Protein AF-A0AAN5CBU3-F1 (afdb_monomer_lite)

Sequence (196 aa):
RLLAHKSLLLLLHMHSFWILLVCATTFFNNSSTLYAHLTMRFVVVVVVVVCSKLMFNFALNLKLAGFIFSQMAMAAERYRASASLGVYENSSSSSGHLLNAAHVSMALLVSFVHLGVTGFDSTPVPHCTLVRFTGDRLIFAMVFFLFLCELATIVTFVRLFVRNIRLKDNCEAGLTLTERYQLAENIRMLKILLPI

pLDDT: mean 84.07, std 15.92, range [39.12, 97.69]

Foldseek 3Di:
DQPDDPLLVLLVVQLVVLVVLLVVLVVVVVVVVVVCVVPVDPPPVLPVCLVCVLVSQLSNQLSLLSNLLSLVLSLVLLVVCLVCQPCNNVDDSVSSVVSVVVSNVRSNVLSVVVSVQQDSPSPPDDPPDPDDGNRPVVVVVSVVVSVVSNVVSLVSLVVSLVVLVVCCVPCVVPDDPSSNVSSVSSNVVSVVSHDD

Structure (mmCIF, N/CA/C/O backbone):
data_AF-A0AAN5CBU3-F1
#
_entry.id   AF-A0AAN5CBU3-F1
#
loop_
_atom_site.group_PDB
_atom_site.id
_atom_site.type_symbol
_atom_site.label_atom_id
_atom_site.label_alt_id
_atom_site.label_comp_id
_atom_site.label_asym_id
_atom_site.label_entity_id
_atom_site.label_seq_id
_atom_site.pdbx_PDB_ins_code
_atom_site.Cartn_x
_atom_site.Cartn_y
_atom_site.Cartn_z
_atom_site.occupancy
_atom_site.B_iso_or_equiv
_atom_site.auth_seq_id
_atom_site.auth_comp_id
_atom_site.auth_asym_id
_atom_site.auth_atom_id
_atom_site.pdbx_PDB_model_num
ATOM 1 N N . ARG A 1 1 ? -9.587 18.578 12.743 1.00 48.91 1 ARG A N 1
ATOM 2 C CA . ARG A 1 1 ? -8.237 17.961 12.822 1.00 48.91 1 ARG A CA 1
ATOM 3 C C . ARG A 1 1 ? -8.413 16.448 12.836 1.00 48.91 1 ARG A C 1
ATOM 5 O O . ARG A 1 1 ? -9.282 15.988 13.560 1.00 48.91 1 ARG A O 1
ATOM 12 N N . LEU A 1 2 ? -7.651 15.699 12.034 1.00 56.12 2 LEU A N 1
ATOM 13 C CA . LEU A 1 2 ? -7.591 14.236 12.134 1.00 56.12 2 LEU A CA 1
ATOM 14 C C . LEU A 1 2 ? -6.855 13.871 13.431 1.00 56.12 2 LEU A C 1
ATOM 16 O O . LEU A 1 2 ? -5.660 14.124 13.539 1.00 56.12 2 LEU A O 1
ATOM 20 N N . LEU A 1 3 ? -7.565 13.321 14.415 1.00 74.94 3 LEU A N 1
ATOM 21 C CA . LEU A 1 3 ? -6.983 12.769 15.6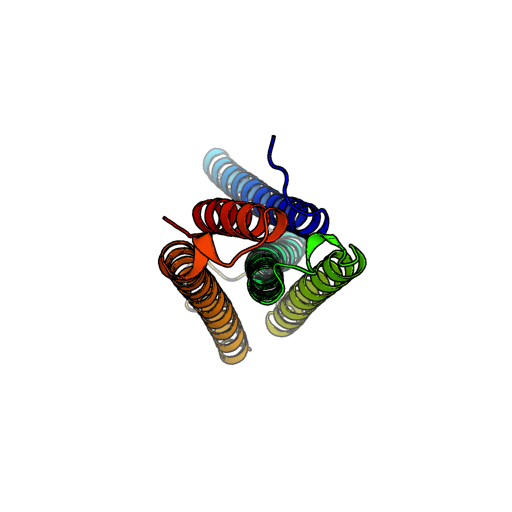45 1.00 74.94 3 LEU A CA 1
ATOM 22 C C . LEU A 1 3 ? -6.626 11.291 15.424 1.00 74.94 3 LEU A C 1
ATOM 24 O O . LEU A 1 3 ? -7.066 10.403 16.148 1.00 74.94 3 LEU A O 1
ATOM 28 N N . ALA A 1 4 ? -5.849 11.026 14.377 1.00 81.94 4 ALA A N 1
ATOM 29 C CA . ALA A 1 4 ? -5.338 9.691 14.121 1.00 81.94 4 ALA A CA 1
ATOM 30 C C . ALA A 1 4 ? -4.162 9.390 15.063 1.00 81.94 4 ALA A C 1
ATOM 32 O O . ALA A 1 4 ? -3.351 10.265 15.377 1.00 81.94 4 ALA A O 1
ATOM 33 N N . HIS A 1 5 ? -4.047 8.133 15.489 1.00 90.50 5 HIS A N 1
ATOM 34 C CA . HIS A 1 5 ? -2.911 7.672 16.282 1.00 90.50 5 HIS A CA 1
ATOM 35 C C . HIS A 1 5 ? -1.587 7.909 15.532 1.00 90.50 5 HIS A C 1
ATOM 37 O O . HIS A 1 5 ? -1.518 7.766 14.307 1.00 90.50 5 HIS A O 1
ATOM 43 N N . LYS A 1 6 ? -0.512 8.226 16.267 1.00 92.44 6 LYS A N 1
ATOM 44 C CA . LYS A 1 6 ? 0.806 8.587 15.703 1.00 92.44 6 LYS A CA 1
ATOM 45 C C . LYS A 1 6 ? 1.332 7.548 14.703 1.00 92.44 6 LYS A C 1
ATOM 47 O O . LYS A 1 6 ? 1.920 7.914 13.691 1.00 92.44 6 LYS A O 1
ATOM 52 N N . SER A 1 7 ? 1.071 6.265 14.967 1.00 93.56 7 SER A N 1
ATOM 53 C CA . SER A 1 7 ? 1.434 5.153 14.077 1.00 93.56 7 SER A CA 1
ATOM 54 C C . SER A 1 7 ? 0.781 5.266 12.697 1.00 93.56 7 SER A C 1
ATOM 56 O O . SER A 1 7 ? 1.451 5.086 11.685 1.00 93.56 7 SER A O 1
ATOM 58 N N . LEU A 1 8 ? -0.518 5.572 12.644 1.00 93.88 8 LEU A N 1
ATOM 59 C CA . LEU A 1 8 ? -1.240 5.695 11.379 1.00 93.88 8 LEU A CA 1
ATOM 60 C C . LEU A 1 8 ? -0.805 6.939 10.612 1.00 93.88 8 LEU A C 1
ATOM 62 O O . LEU A 1 8 ? -0.632 6.866 9.403 1.00 93.88 8 LEU A O 1
ATOM 66 N N . LEU A 1 9 ? -0.603 8.062 11.307 1.00 94.12 9 LEU A N 1
ATOM 67 C CA . LEU A 1 9 ? -0.118 9.293 10.681 1.00 94.12 9 LEU A CA 1
ATOM 68 C C . LEU A 1 9 ? 1.232 9.074 9.995 1.00 94.12 9 LEU A C 1
ATOM 70 O O . LEU A 1 9 ? 1.404 9.490 8.853 1.00 94.12 9 LEU A O 1
ATOM 74 N N . LEU A 1 10 ? 2.160 8.372 10.654 1.00 95.62 10 LEU A N 1
ATOM 75 C CA . LEU A 1 10 ? 3.449 8.009 10.063 1.00 95.62 10 LEU A CA 1
ATOM 76 C C . LEU A 1 10 ? 3.267 7.209 8.764 1.00 95.62 10 LEU A C 1
ATOM 78 O O . LEU A 1 10 ? 3.855 7.557 7.741 1.00 95.62 10 LEU A O 1
ATOM 82 N N . LEU A 1 11 ? 2.434 6.165 8.792 1.00 95.62 11 LEU A N 1
ATOM 83 C CA . LEU A 1 11 ? 2.168 5.333 7.616 1.00 95.62 11 LEU A CA 1
ATOM 84 C C . LEU A 1 11 ? 1.469 6.120 6.499 1.00 95.62 11 LEU A C 1
ATOM 86 O O . LEU A 1 11 ? 1.818 5.952 5.335 1.00 95.62 11 LEU A O 1
ATOM 90 N N . LEU A 1 12 ? 0.542 7.018 6.838 1.00 95.00 12 LEU A N 1
ATOM 91 C CA . LEU A 1 12 ? -0.164 7.862 5.875 1.00 95.00 12 LEU A CA 1
ATOM 92 C C . LEU A 1 12 ? 0.776 8.871 5.203 1.00 95.00 12 LEU A C 1
ATOM 94 O O . LEU A 1 12 ? 0.679 9.089 3.997 1.00 95.00 12 LEU A O 1
ATOM 98 N N . HIS A 1 13 ? 1.710 9.463 5.952 1.00 95.81 13 HIS A N 1
ATOM 99 C CA . HIS A 1 13 ? 2.750 10.322 5.383 1.00 95.81 13 HIS A CA 1
ATOM 100 C C . HIS A 1 13 ? 3.649 9.557 4.412 1.00 95.81 13 HIS A C 1
ATOM 102 O O . HIS A 1 13 ? 3.938 10.059 3.329 1.00 95.81 13 HIS A O 1
ATOM 108 N N . MET A 1 14 ? 4.038 8.331 4.760 1.00 95.75 14 MET A N 1
ATOM 109 C CA . MET A 1 14 ? 4.862 7.491 3.888 1.00 95.75 14 MET A CA 1
ATOM 110 C C . MET A 1 14 ? 4.091 7.028 2.651 1.00 95.75 14 MET A C 1
ATOM 112 O O . MET A 1 14 ? 4.611 7.091 1.542 1.00 95.75 14 MET A O 1
ATOM 116 N N . HIS A 1 15 ? 2.816 6.674 2.796 1.00 95.81 15 HIS A N 1
ATOM 117 C CA . HIS A 1 15 ? 1.940 6.392 1.662 1.00 95.81 15 HIS A CA 1
ATOM 118 C C . HIS A 1 15 ? 1.795 7.610 0.735 1.00 95.81 15 HIS A C 1
ATOM 120 O O . HIS A 1 15 ? 1.932 7.498 -0.481 1.00 95.81 15 HIS A O 1
ATOM 126 N N . SER A 1 16 ? 1.603 8.799 1.312 1.00 95.50 16 SER A N 1
ATOM 127 C CA . SER A 1 16 ? 1.515 10.059 0.563 1.00 95.50 16 SER A CA 1
ATOM 128 C C . SER A 1 16 ? 2.822 10.378 -0.167 1.00 95.50 16 SER A C 1
ATOM 130 O O . SER A 1 16 ? 2.794 10.860 -1.297 1.00 95.50 16 SER A O 1
ATOM 132 N N . PHE A 1 17 ? 3.969 10.069 0.448 1.00 95.69 17 PHE A N 1
ATOM 133 C CA . PHE A 1 17 ? 5.279 10.158 -0.192 1.00 95.69 17 PHE A CA 1
ATOM 134 C C . PHE A 1 17 ? 5.368 9.237 -1.417 1.00 95.69 17 PHE A C 1
ATOM 136 O O . PHE A 1 17 ? 5.779 9.697 -2.481 1.00 95.69 17 PHE A O 1
ATOM 143 N N . TRP A 1 18 ? 4.920 7.980 -1.314 1.00 94.62 18 TRP A N 1
ATOM 144 C CA . TRP A 1 18 ? 4.878 7.062 -2.457 1.00 94.62 18 TRP A CA 1
ATOM 145 C C . TRP A 1 18 ? 3.977 7.579 -3.583 1.00 94.62 18 TRP A C 1
ATOM 147 O O . TRP A 1 18 ? 4.405 7.587 -4.737 1.00 94.62 18 TRP A O 1
ATOM 157 N N . ILE A 1 19 ? 2.780 8.084 -3.263 1.00 93.12 19 ILE A N 1
ATOM 158 C CA . ILE A 1 19 ? 1.864 8.686 -4.249 1.00 93.12 19 ILE A CA 1
ATOM 159 C C . ILE A 1 19 ? 2.522 9.878 -4.947 1.00 93.12 19 ILE A C 1
ATOM 161 O O . ILE A 1 19 ? 2.549 9.934 -6.177 1.00 93.12 19 ILE A O 1
ATOM 165 N N . LEU A 1 20 ? 3.089 10.819 -4.185 1.00 93.25 20 LEU A N 1
ATOM 166 C CA . LEU A 1 20 ? 3.779 11.983 -4.744 1.00 93.25 20 LEU A CA 1
ATOM 167 C C . LEU A 1 20 ? 4.903 11.544 -5.684 1.00 93.25 20 LEU A C 1
ATOM 169 O O . LEU A 1 20 ? 5.066 12.094 -6.773 1.00 93.25 20 LEU A O 1
ATOM 173 N N . LEU A 1 21 ? 5.648 10.519 -5.278 1.00 89.25 21 LEU A N 1
ATOM 174 C CA . LEU A 1 21 ? 6.747 9.9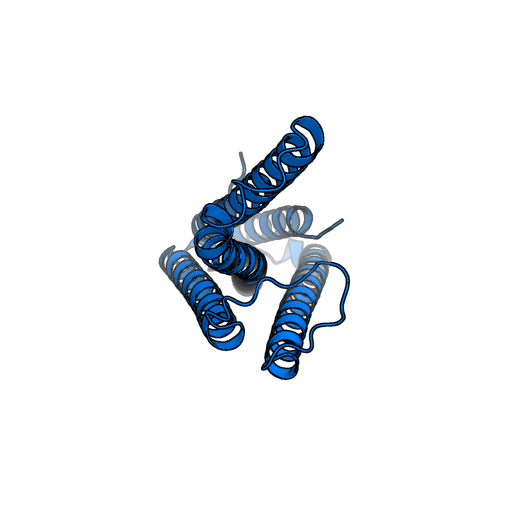76 -6.046 1.00 89.25 21 LEU A CA 1
ATOM 175 C C . LEU A 1 21 ? 6.256 9.320 -7.353 1.00 89.25 21 LEU A C 1
ATOM 177 O O . LEU A 1 21 ? 6.919 9.517 -8.373 1.00 89.25 21 LEU A O 1
ATOM 181 N N . VAL A 1 22 ? 5.116 8.610 -7.362 1.00 87.31 22 VAL A N 1
ATOM 182 C CA . VAL A 1 22 ? 4.450 8.082 -8.578 1.00 87.31 22 VAL A CA 1
ATOM 183 C C . VAL A 1 22 ? 4.022 9.222 -9.504 1.00 87.31 22 VAL A C 1
ATOM 185 O O . VAL A 1 22 ? 4.379 9.216 -10.689 1.00 87.31 22 VAL A O 1
ATOM 188 N N . CYS A 1 23 ? 3.306 10.214 -8.969 1.00 90.62 23 CYS A N 1
ATOM 189 C CA . CYS A 1 23 ? 2.803 11.364 -9.720 1.00 90.62 23 CYS A CA 1
ATOM 190 C C . CYS A 1 23 ? 3.943 12.150 -10.374 1.00 90.62 23 CYS A C 1
ATOM 192 O O . CYS A 1 23 ? 3.892 12.425 -11.572 1.00 90.62 23 CYS A O 1
ATOM 194 N N . ALA A 1 24 ? 5.008 12.438 -9.619 1.00 87.19 24 ALA A N 1
ATOM 195 C CA . ALA A 1 24 ? 6.177 13.147 -10.123 1.00 87.19 24 ALA A CA 1
ATOM 196 C C . ALA A 1 24 ? 6.832 12.396 -11.290 1.00 87.19 24 ALA A C 1
ATOM 198 O O . ALA A 1 24 ? 7.075 12.993 -12.335 1.00 87.19 24 ALA A O 1
ATOM 199 N N . THR A 1 25 ? 7.065 11.079 -11.181 1.00 82.31 25 THR A N 1
ATOM 200 C CA . THR A 1 25 ? 7.632 10.330 -12.322 1.00 82.31 25 THR A CA 1
ATOM 201 C C . THR A 1 25 ? 6.719 10.268 -13.522 1.00 82.31 25 THR A C 1
ATOM 203 O O . THR A 1 25 ? 7.213 10.336 -14.640 1.00 82.31 25 THR A O 1
ATOM 206 N N . THR A 1 26 ? 5.412 10.148 -13.308 1.00 83.31 26 THR A N 1
ATOM 207 C CA . THR A 1 26 ? 4.446 10.128 -14.408 1.00 83.31 26 THR A CA 1
ATOM 208 C C . THR A 1 26 ? 4.476 11.463 -15.152 1.00 83.31 26 THR A C 1
ATOM 210 O O . THR A 1 26 ? 4.554 11.488 -16.378 1.00 83.31 26 THR A O 1
ATOM 213 N N . PHE A 1 27 ? 4.525 12.574 -14.413 1.00 85.69 27 PHE A N 1
ATOM 214 C CA . PHE A 1 27 ? 4.666 13.914 -14.975 1.00 85.69 27 PHE A CA 1
ATOM 215 C C . PHE A 1 27 ? 5.975 14.088 -15.760 1.00 85.69 27 PHE A C 1
ATOM 217 O O . PHE A 1 27 ? 5.944 14.550 -16.902 1.00 85.69 27 PHE A O 1
ATOM 224 N N . PHE A 1 28 ? 7.116 13.679 -15.192 1.00 81.50 28 PHE A N 1
ATOM 225 C CA . PHE A 1 28 ? 8.412 13.754 -15.877 1.00 81.50 28 PHE A CA 1
ATOM 226 C C . PHE A 1 28 ? 8.456 12.877 -17.132 1.00 81.50 28 PHE A C 1
ATOM 228 O O . PHE A 1 28 ? 8.951 13.324 -18.167 1.00 81.50 28 PHE A O 1
ATOM 235 N N . ASN A 1 29 ? 7.907 11.662 -17.070 1.00 78.00 29 ASN A N 1
ATOM 236 C CA . ASN A 1 29 ? 7.831 10.756 -18.212 1.00 78.00 29 ASN A CA 1
ATOM 237 C C . ASN A 1 29 ? 7.003 11.372 -19.348 1.00 78.00 29 ASN A C 1
ATOM 239 O O . ASN A 1 29 ? 7.498 11.516 -20.461 1.00 78.00 29 ASN A O 1
ATOM 243 N N . ASN A 1 30 ? 5.791 11.844 -19.044 1.00 80.81 30 ASN A N 1
ATOM 244 C CA . ASN A 1 30 ? 4.909 12.470 -20.030 1.00 80.81 30 ASN A CA 1
ATOM 245 C C . ASN A 1 30 ? 5.514 13.748 -20.629 1.00 80.81 30 ASN A C 1
ATOM 247 O O . ASN A 1 30 ? 5.424 13.964 -21.835 1.00 80.81 30 ASN A O 1
ATOM 251 N N . SER A 1 31 ? 6.176 14.570 -19.808 1.00 81.44 31 SER A N 1
ATOM 252 C CA . SER A 1 31 ? 6.873 15.777 -20.276 1.00 81.44 31 SER A CA 1
ATOM 253 C C . SER A 1 31 ? 8.025 15.437 -21.222 1.00 81.44 31 SER A C 1
ATOM 255 O O . SER A 1 31 ? 8.213 16.106 -22.236 1.00 81.44 31 SER A O 1
ATOM 257 N N . SER A 1 32 ? 8.767 14.367 -20.924 1.00 77.31 32 SER A N 1
ATOM 258 C CA . SER A 1 32 ? 9.878 13.893 -21.758 1.00 77.31 32 SER A CA 1
ATOM 259 C C . SER A 1 32 ? 9.376 13.358 -23.100 1.00 77.31 32 SER A C 1
ATOM 261 O O . SER A 1 32 ? 9.928 13.699 -24.145 1.00 77.31 32 SER A O 1
ATOM 263 N N . THR A 1 33 ? 8.289 12.580 -23.089 1.00 76.44 33 THR A N 1
ATOM 264 C CA . THR A 1 33 ? 7.618 12.098 -24.304 1.00 76.44 33 THR A CA 1
ATOM 265 C C . THR A 1 33 ? 7.097 13.257 -25.154 1.00 76.44 33 THR A C 1
ATOM 267 O O . THR A 1 33 ? 7.350 13.293 -26.357 1.00 76.44 33 THR A O 1
ATOM 270 N N . LEU A 1 34 ? 6.436 14.246 -24.543 1.00 82.69 34 LEU A N 1
ATOM 271 C CA . LEU A 1 34 ? 5.947 15.435 -25.246 1.00 82.69 34 LEU A CA 1
ATOM 272 C C . LEU A 1 34 ? 7.097 16.222 -25.890 1.00 82.69 34 LEU A C 1
ATOM 274 O O . LEU A 1 34 ? 7.018 16.583 -27.062 1.00 82.69 34 LEU A O 1
ATOM 278 N N . TYR A 1 35 ? 8.185 16.445 -25.152 1.00 82.00 35 TYR A N 1
ATOM 279 C CA . TYR A 1 35 ? 9.370 17.128 -25.668 1.00 82.00 35 TYR A CA 1
ATOM 280 C C . TYR A 1 35 ? 9.998 16.390 -26.861 1.00 82.00 35 TYR A C 1
ATOM 282 O O . TYR A 1 35 ? 10.363 17.017 -27.861 1.00 82.00 35 TYR A O 1
ATOM 290 N N . ALA A 1 36 ? 10.091 15.058 -26.789 1.00 75.38 36 ALA A N 1
ATOM 291 C CA . ALA A 1 36 ? 10.597 14.239 -27.887 1.00 75.38 36 ALA A CA 1
ATOM 292 C C . ALA A 1 36 ? 9.728 14.376 -29.151 1.00 75.38 36 ALA A C 1
ATOM 294 O O . ALA A 1 36 ? 10.265 14.551 -30.245 1.00 75.38 36 ALA A O 1
ATOM 295 N N . HIS A 1 37 ? 8.398 14.380 -29.001 1.00 79.75 37 HIS A N 1
ATOM 296 C CA . HIS A 1 37 ? 7.474 14.598 -30.118 1.00 79.75 37 HIS A CA 1
ATOM 297 C C . HIS A 1 37 ? 7.584 16.005 -30.719 1.00 79.75 37 HIS A C 1
ATOM 299 O O . HIS A 1 37 ? 7.543 16.146 -31.938 1.00 79.75 37 HIS A O 1
ATOM 305 N N . LEU A 1 38 ? 7.758 17.040 -29.891 1.00 84.56 38 LEU A N 1
ATOM 306 C CA . LEU A 1 38 ? 7.849 18.426 -30.361 1.00 84.56 38 LEU A CA 1
ATOM 307 C C . LEU A 1 38 ? 9.155 18.733 -31.104 1.00 84.56 38 LEU A C 1
ATOM 309 O O . LEU A 1 38 ? 9.170 19.580 -31.993 1.00 84.56 38 LEU A O 1
ATOM 313 N N . THR A 1 39 ? 10.259 18.077 -30.742 1.00 84.81 39 THR A N 1
ATOM 314 C CA . THR A 1 39 ? 11.587 18.425 -31.274 1.00 84.81 39 THR A CA 1
ATOM 315 C C . THR A 1 39 ? 12.035 17.586 -32.466 1.00 84.81 39 THR A C 1
ATOM 317 O O . THR A 1 39 ? 13.046 17.931 -33.076 1.00 84.81 39 THR A O 1
ATOM 320 N N . MET A 1 40 ? 11.331 16.496 -32.810 1.00 69.88 40 MET A N 1
ATOM 321 C CA . MET A 1 40 ? 11.694 15.566 -33.898 1.00 69.88 40 MET A CA 1
ATOM 322 C C . MET A 1 40 ? 13.161 15.072 -33.839 1.00 69.88 40 MET A C 1
ATOM 324 O O . MET A 1 40 ? 13.706 14.572 -34.825 1.00 69.88 40 MET A O 1
ATOM 328 N N . ARG A 1 41 ? 13.847 15.208 -32.691 1.00 60.31 41 ARG A N 1
ATOM 329 C CA . ARG A 1 41 ? 15.257 14.831 -32.523 1.00 60.31 41 ARG A CA 1
ATOM 330 C C . ARG A 1 41 ? 15.357 13.385 -32.049 1.00 60.31 41 ARG A C 1
ATOM 332 O O . ARG A 1 41 ? 15.315 13.103 -30.858 1.00 60.31 41 ARG A O 1
ATOM 339 N N . PHE A 1 42 ? 15.551 12.479 -33.004 1.00 56.31 42 PHE A N 1
ATOM 340 C CA . PHE A 1 42 ? 15.601 11.030 -32.775 1.00 56.31 42 PHE A CA 1
ATOM 341 C C . PHE A 1 42 ? 16.950 10.511 -32.217 1.00 56.31 42 PHE A C 1
ATOM 343 O O . PHE A 1 42 ? 17.008 9.400 -31.703 1.00 56.31 42 PHE A O 1
ATOM 350 N N . VAL A 1 43 ? 18.050 11.281 -32.301 1.00 52.53 43 VAL A N 1
ATOM 351 C CA . VAL A 1 43 ? 19.418 10.701 -32.241 1.00 52.53 43 VAL A CA 1
ATOM 352 C C . VAL A 1 43 ? 20.205 10.976 -30.944 1.00 52.53 43 VAL A C 1
ATOM 354 O O . VAL A 1 43 ? 20.973 10.122 -30.513 1.00 52.53 43 VAL A O 1
ATOM 357 N N . VAL A 1 44 ? 20.006 12.104 -30.249 1.00 50.03 44 VAL A N 1
ATOM 358 C CA . VAL A 1 44 ? 20.801 12.441 -29.033 1.00 50.03 44 VAL A CA 1
ATOM 359 C C . VAL A 1 44 ? 20.229 11.809 -27.747 1.00 50.03 44 VAL A C 1
ATOM 361 O O . VAL A 1 44 ? 20.886 11.757 -26.712 1.00 50.03 44 VAL A O 1
ATOM 364 N N . VAL A 1 45 ? 19.017 11.256 -27.815 1.00 51.88 45 VAL A N 1
ATOM 365 C CA . VAL A 1 45 ? 18.275 10.718 -26.662 1.00 51.88 45 VAL A CA 1
ATOM 366 C C . VAL A 1 45 ? 18.793 9.332 -26.223 1.00 51.88 45 VAL A C 1
ATOM 368 O O . VAL A 1 45 ? 18.620 8.947 -25.074 1.00 51.88 45 VAL A O 1
ATOM 371 N N . VAL A 1 46 ? 19.512 8.597 -27.078 1.00 51.22 46 VAL A N 1
ATOM 372 C CA . VAL A 1 46 ? 19.816 7.162 -26.885 1.00 51.22 46 VAL A CA 1
ATOM 373 C C . VAL A 1 46 ? 20.830 6.861 -25.760 1.00 51.22 46 VAL A C 1
ATOM 375 O O . VAL A 1 46 ? 20.689 5.849 -25.077 1.00 51.22 46 VAL A O 1
ATOM 378 N N . VAL A 1 47 ? 21.818 7.727 -25.499 1.00 44.94 47 VAL A N 1
ATOM 379 C CA . VAL A 1 47 ? 22.878 7.458 -24.493 1.00 44.94 47 VAL A CA 1
ATOM 380 C C . VAL A 1 47 ? 22.449 7.836 -23.067 1.00 44.94 47 VAL A C 1
ATOM 382 O O . VAL A 1 47 ? 22.748 7.111 -22.120 1.00 44.94 47 VAL A O 1
ATOM 385 N N . VAL A 1 48 ? 21.655 8.901 -22.901 1.00 50.56 48 VAL A N 1
ATOM 386 C CA . VAL A 1 48 ? 21.000 9.222 -21.615 1.00 50.56 48 VAL A CA 1
ATOM 387 C C . VAL A 1 48 ? 19.962 8.151 -21.254 1.00 50.56 48 VAL A C 1
ATOM 389 O O . VAL A 1 48 ? 19.758 7.857 -20.076 1.00 50.56 48 VAL A O 1
ATOM 392 N N . VAL A 1 49 ? 19.353 7.509 -22.255 1.00 52.69 49 VAL A N 1
ATOM 393 C CA . VAL A 1 49 ? 18.300 6.499 -22.091 1.00 52.69 49 VAL A CA 1
ATOM 394 C C . VAL A 1 49 ? 18.761 5.214 -21.402 1.00 52.69 49 VAL A C 1
ATOM 396 O O . VAL A 1 49 ? 17.945 4.633 -20.704 1.00 52.69 49 VAL A O 1
ATOM 399 N N . VAL A 1 50 ? 20.017 4.762 -21.495 1.00 49.66 50 VAL A N 1
ATOM 400 C CA 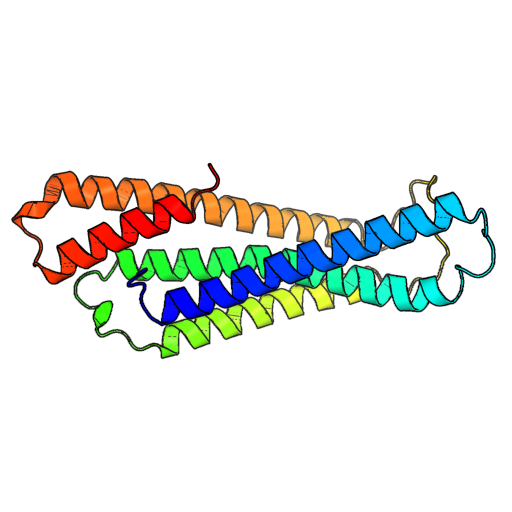. VAL A 1 50 ? 20.404 3.454 -20.911 1.00 49.66 50 VAL A CA 1
ATOM 401 C C . VAL A 1 50 ? 20.540 3.513 -19.381 1.00 49.66 50 VAL A C 1
ATOM 403 O O . VAL A 1 50 ? 19.882 2.740 -18.683 1.00 49.66 50 VAL A O 1
ATOM 406 N N . CYS A 1 51 ? 21.288 4.484 -18.837 1.00 51.09 51 CYS A N 1
ATOM 407 C CA . CYS A 1 51 ? 21.309 4.734 -17.385 1.00 51.09 51 CYS A CA 1
ATOM 408 C C . CYS A 1 51 ? 19.942 5.208 -16.873 1.00 51.09 51 CYS A C 1
ATOM 410 O O . CYS A 1 51 ? 19.512 4.800 -15.792 1.00 51.09 51 CYS A O 1
ATOM 412 N N . SER A 1 52 ? 19.217 6.005 -17.670 1.00 59.06 52 SER A N 1
ATOM 413 C CA . SER A 1 52 ? 17.870 6.443 -17.300 1.00 59.06 52 SER A CA 1
ATOM 414 C C . SER A 1 52 ? 16.882 5.284 -17.263 1.00 59.06 52 SER A C 1
ATOM 416 O O . SER A 1 52 ? 16.068 5.256 -16.358 1.00 59.06 52 SER A O 1
ATOM 418 N N . LYS A 1 53 ? 16.948 4.294 -18.161 1.00 63.44 53 LYS A N 1
ATOM 419 C CA . LYS A 1 53 ? 15.983 3.183 -18.228 1.00 63.44 53 LYS A CA 1
ATOM 420 C C . LYS A 1 53 ? 16.117 2.231 -17.045 1.00 63.44 53 LYS A C 1
ATOM 422 O O . LYS A 1 53 ? 15.103 1.823 -16.489 1.00 63.44 53 LYS A O 1
ATOM 427 N N . LEU A 1 54 ? 17.343 1.935 -16.611 1.00 65.75 54 LEU A N 1
ATOM 428 C CA . LEU A 1 54 ? 17.575 1.120 -15.417 1.00 65.75 54 LEU A CA 1
ATOM 429 C C . LEU A 1 54 ? 17.095 1.835 -14.147 1.00 65.75 54 LEU A C 1
ATOM 431 O O . LEU A 1 54 ? 16.322 1.275 -13.370 1.00 65.75 54 LEU A O 1
ATOM 435 N N . MET A 1 55 ? 17.503 3.097 -13.967 1.00 67.44 55 MET A N 1
ATOM 436 C CA . MET A 1 55 ? 17.074 3.912 -12.827 1.00 67.44 55 MET A CA 1
ATOM 437 C C . MET A 1 55 ? 15.563 4.149 -12.840 1.00 67.44 55 MET A C 1
ATOM 439 O O . MET A 1 55 ? 14.933 4.135 -11.787 1.00 67.44 55 MET A O 1
ATOM 443 N N . PHE A 1 56 ? 14.970 4.325 -14.019 1.00 69.38 56 PHE A N 1
ATOM 444 C CA . PHE A 1 56 ? 13.540 4.540 -14.195 1.00 69.38 56 PHE A CA 1
ATOM 445 C C . PHE A 1 56 ? 12.738 3.274 -13.904 1.00 69.38 56 PHE A C 1
ATOM 447 O O . PHE A 1 56 ? 11.772 3.351 -13.155 1.00 69.38 56 PHE A O 1
ATOM 454 N N . ASN A 1 57 ? 13.157 2.107 -14.402 1.00 72.38 57 ASN A N 1
ATOM 455 C CA . ASN A 1 57 ? 12.494 0.835 -14.109 1.00 72.38 57 ASN A CA 1
ATOM 456 C C . ASN A 1 57 ? 12.591 0.481 -12.622 1.00 72.38 57 ASN A C 1
ATOM 458 O O . ASN A 1 57 ? 11.589 0.097 -12.017 1.00 72.38 57 ASN A O 1
ATOM 462 N N . PHE A 1 58 ? 13.764 0.658 -12.006 1.00 78.06 58 PHE A N 1
ATOM 463 C CA . PHE A 1 58 ? 13.921 0.469 -10.565 1.00 78.06 58 PHE A CA 1
ATOM 464 C C . PHE A 1 58 ? 13.038 1.442 -9.778 1.00 78.06 58 PHE A C 1
ATOM 466 O O . PHE A 1 58 ? 12.284 1.022 -8.904 1.00 78.06 58 PHE A O 1
ATOM 473 N N . ALA A 1 59 ? 13.069 2.733 -10.122 1.00 80.62 59 ALA A N 1
ATOM 474 C CA . ALA A 1 59 ? 12.260 3.743 -9.452 1.00 80.62 59 ALA A CA 1
ATOM 475 C C . ALA A 1 59 ? 10.756 3.490 -9.631 1.00 80.62 59 ALA A C 1
ATOM 477 O O . ALA A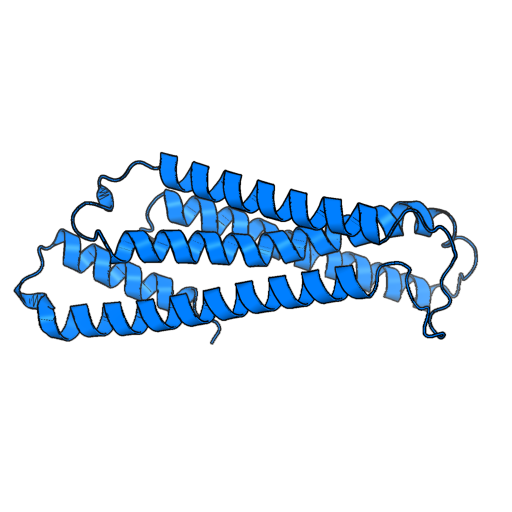 1 59 ? 10.000 3.693 -8.686 1.00 80.62 59 ALA A O 1
ATOM 478 N N . LEU A 1 60 ? 10.312 3.041 -10.807 1.00 80.88 60 LEU A N 1
ATOM 479 C CA . LEU A 1 60 ? 8.914 2.722 -11.090 1.00 80.88 60 LEU A CA 1
ATOM 480 C C . LEU A 1 60 ? 8.428 1.552 -10.226 1.00 80.88 60 LEU A C 1
ATOM 482 O O . LEU A 1 60 ? 7.412 1.677 -9.542 1.00 80.88 60 LEU A O 1
ATOM 486 N N . ASN A 1 61 ? 9.182 0.450 -10.203 1.00 85.94 61 ASN A N 1
ATOM 487 C CA . ASN A 1 61 ? 8.851 -0.715 -9.382 1.00 85.94 61 ASN A CA 1
ATOM 488 C C . ASN A 1 61 ? 8.884 -0.387 -7.887 1.00 85.94 61 ASN A C 1
ATOM 490 O O . ASN A 1 61 ? 7.972 -0.776 -7.161 1.00 85.94 61 ASN A O 1
ATOM 494 N N . LEU A 1 62 ? 9.873 0.393 -7.441 1.00 90.12 62 LEU A N 1
ATOM 495 C CA . LEU A 1 62 ? 9.994 0.815 -6.047 1.00 90.12 62 LEU A CA 1
ATOM 496 C C . LEU A 1 62 ? 8.789 1.615 -5.577 1.00 90.12 62 LEU A C 1
ATOM 498 O O . LEU A 1 62 ? 8.291 1.392 -4.476 1.00 90.12 62 LEU A O 1
ATOM 502 N N . LYS A 1 63 ? 8.285 2.508 -6.425 1.00 91.75 63 LYS A N 1
ATOM 503 C CA . LYS A 1 63 ? 7.101 3.308 -6.120 1.00 91.75 63 LYS A CA 1
ATOM 504 C C . LYS A 1 63 ? 5.837 2.466 -6.048 1.00 91.75 63 LYS A C 1
ATOM 506 O O . LYS A 1 63 ? 5.064 2.637 -5.111 1.00 91.75 63 LYS A O 1
ATOM 511 N N . LEU A 1 64 ? 5.635 1.563 -7.011 1.00 91.44 64 LEU A N 1
ATOM 512 C CA . LEU A 1 64 ? 4.459 0.694 -7.053 1.00 91.44 64 LEU A CA 1
ATOM 513 C C . LEU A 1 64 ? 4.450 -0.277 -5.864 1.00 91.44 64 LEU A C 1
ATOM 515 O O . LEU A 1 64 ? 3.456 -0.379 -5.151 1.00 91.44 64 LEU A O 1
ATOM 519 N N . ALA A 1 65 ? 5.579 -0.940 -5.603 1.00 94.69 65 ALA A N 1
ATOM 520 C CA . ALA A 1 65 ? 5.727 -1.827 -4.456 1.00 94.69 65 ALA A CA 1
ATOM 521 C C . ALA A 1 65 ? 5.572 -1.054 -3.136 1.00 94.69 65 ALA A C 1
ATOM 523 O O . ALA A 1 65 ? 4.848 -1.495 -2.247 1.00 94.69 65 ALA A O 1
ATOM 524 N N . GLY A 1 66 ? 6.188 0.128 -3.019 1.00 95.81 66 GLY A N 1
ATOM 525 C CA . GLY A 1 66 ? 6.039 1.014 -1.863 1.00 95.81 66 GLY A CA 1
ATOM 526 C C . GLY A 1 66 ? 4.588 1.428 -1.614 1.00 95.81 66 GLY A C 1
ATOM 527 O O . GLY A 1 66 ? 4.114 1.369 -0.478 1.00 95.81 66 GLY A O 1
ATOM 528 N N . PHE A 1 67 ? 3.847 1.766 -2.672 1.00 95.62 67 PHE A N 1
ATOM 529 C CA . PHE A 1 67 ? 2.418 2.065 -2.602 1.00 95.62 67 PHE A CA 1
ATOM 530 C C . PHE A 1 67 ? 1.614 0.877 -2.048 1.00 95.62 67 PHE A C 1
ATOM 532 O O . PHE A 1 67 ? 0.940 1.035 -1.033 1.00 95.62 67 PHE A O 1
ATOM 539 N N . ILE A 1 68 ? 1.756 -0.318 -2.628 1.00 95.62 68 ILE A N 1
ATOM 540 C CA . ILE A 1 68 ? 0.999 -1.516 -2.216 1.00 95.62 68 ILE A CA 1
ATOM 541 C C . ILE A 1 68 ? 1.358 -1.928 -0.779 1.00 95.62 68 ILE A C 1
ATOM 543 O O . ILE A 1 68 ? 0.488 -2.090 0.079 1.00 95.62 68 ILE A O 1
ATOM 547 N N . PHE A 1 69 ? 2.651 -2.045 -0.460 1.00 97.50 69 PHE A N 1
ATOM 548 C CA . PHE A 1 69 ? 3.074 -2.470 0.876 1.00 97.50 69 PHE A CA 1
ATOM 549 C C . PHE A 1 69 ? 2.756 -1.431 1.960 1.00 97.50 69 PHE A C 1
ATOM 551 O O . PHE A 1 69 ? 2.500 -1.810 3.105 1.00 97.50 69 PHE A O 1
ATOM 558 N N . SER A 1 70 ? 2.723 -0.133 1.634 1.00 97.12 70 SER A N 1
ATOM 559 C CA . SER A 1 70 ? 2.271 0.884 2.594 1.00 97.12 70 SER A CA 1
ATOM 560 C C . SER A 1 70 ? 0.772 0.771 2.889 1.00 97.12 70 SER A C 1
ATOM 562 O O . SER A 1 70 ? 0.381 0.930 4.047 1.00 97.12 70 SER A O 1
ATOM 564 N N . GLN A 1 71 ? -0.067 0.399 1.913 1.00 95.94 71 GLN A N 1
ATOM 565 C CA . GLN A 1 71 ? -1.472 0.084 2.187 1.00 95.94 71 GLN A CA 1
ATOM 566 C C . GLN A 1 71 ? -1.632 -1.180 3.037 1.00 95.94 71 GLN A C 1
ATOM 568 O O . GLN A 1 71 ? -2.404 -1.164 3.997 1.00 95.94 71 GLN A O 1
ATOM 573 N N . MET A 1 72 ? -0.857 -2.237 2.768 1.00 96.94 72 MET A N 1
ATOM 574 C CA . MET A 1 72 ? -0.827 -3.433 3.622 1.00 96.94 72 MET A CA 1
ATOM 575 C C . MET A 1 72 ? -0.440 -3.090 5.066 1.00 96.94 72 MET A C 1
ATOM 577 O O . MET A 1 72 ? -1.067 -3.569 6.011 1.00 96.94 72 MET A O 1
ATOM 581 N N . ALA A 1 73 ? 0.570 -2.234 5.252 1.00 97.44 73 ALA A N 1
ATOM 582 C CA . ALA A 1 73 ? 0.985 -1.771 6.571 1.00 97.44 73 ALA A CA 1
ATOM 583 C C . ALA A 1 73 ? -0.138 -0.994 7.276 1.00 97.44 73 ALA A C 1
ATOM 585 O O . ALA A 1 73 ? -0.399 -1.239 8.454 1.00 97.44 73 ALA A O 1
ATOM 586 N N . MET A 1 74 ? -0.852 -0.114 6.561 1.00 96.69 74 MET A N 1
ATOM 587 C CA . MET A 1 74 ? -2.036 0.572 7.092 1.00 96.69 74 MET A CA 1
ATOM 588 C C . MET A 1 74 ? -3.163 -0.413 7.437 1.00 96.69 74 MET A C 1
ATOM 590 O O . MET A 1 74 ? -3.779 -0.277 8.491 1.00 96.69 74 MET A O 1
ATOM 594 N N . ALA A 1 75 ? -3.411 -1.436 6.616 1.00 96.31 75 ALA A N 1
ATOM 595 C CA . ALA A 1 75 ? -4.409 -2.470 6.891 1.00 96.31 75 ALA A CA 1
ATOM 596 C C . ALA A 1 75 ? -4.071 -3.287 8.143 1.00 96.31 75 ALA A C 1
ATOM 598 O O . ALA A 1 75 ? -4.938 -3.479 8.996 1.00 96.31 75 ALA A O 1
ATOM 599 N N . ALA A 1 76 ? -2.814 -3.705 8.305 1.00 96.75 76 ALA A N 1
ATOM 600 C CA . ALA A 1 76 ? -2.343 -4.397 9.505 1.00 96.75 76 ALA A CA 1
ATOM 601 C C . ALA A 1 76 ? -2.480 -3.518 10.758 1.00 96.75 76 ALA A C 1
ATOM 603 O O . ALA A 1 76 ? -2.913 -3.970 11.821 1.00 96.75 76 ALA A O 1
ATOM 604 N N . GLU A 1 77 ? -2.160 -2.233 10.625 1.00 96.25 77 GLU A N 1
ATOM 605 C CA . GLU A 1 77 ? -2.274 -1.256 11.698 1.00 96.25 77 GLU A CA 1
ATOM 606 C C . GLU A 1 77 ? -3.740 -1.047 12.124 1.00 96.25 77 GLU A C 1
ATOM 608 O O . GLU A 1 77 ? -4.047 -1.133 13.317 1.00 96.25 77 GLU A O 1
ATOM 613 N N . ARG A 1 78 ? -4.658 -0.885 11.159 1.00 95.44 78 ARG A N 1
ATOM 614 C CA . ARG A 1 78 ? -6.109 -0.778 11.393 1.00 95.44 78 ARG A CA 1
ATOM 615 C C . ARG A 1 78 ? -6.712 -2.068 11.942 1.00 95.44 78 ARG A C 1
ATOM 617 O O . ARG A 1 78 ? -7.607 -2.009 12.788 1.00 95.44 78 ARG A O 1
ATOM 624 N N . TYR A 1 79 ? -6.225 -3.226 11.498 1.00 95.75 79 TYR A N 1
ATOM 625 C CA . TYR A 1 79 ? -6.633 -4.522 12.034 1.00 95.75 79 TYR A CA 1
ATOM 626 C C . TYR A 1 79 ? -6.324 -4.601 13.527 1.00 95.75 79 TYR A C 1
ATOM 628 O O . TYR A 1 79 ? -7.205 -4.904 14.331 1.00 95.75 79 TYR A O 1
ATOM 636 N N . ARG A 1 80 ? -5.097 -4.239 13.912 1.00 94.94 80 ARG A N 1
ATOM 637 C CA . ARG A 1 80 ? -4.677 -4.197 15.313 1.00 94.94 80 ARG A CA 1
ATOM 638 C C . ARG A 1 80 ? -5.471 -3.175 16.129 1.00 94.94 80 ARG A C 1
ATOM 640 O O . ARG A 1 80 ? -5.905 -3.499 17.229 1.00 94.94 80 ARG A O 1
ATOM 647 N N . ALA A 1 81 ? -5.710 -1.982 15.583 1.00 93.69 81 ALA A N 1
ATOM 648 C CA . ALA A 1 81 ? -6.540 -0.968 16.236 1.00 93.69 81 ALA A CA 1
ATOM 649 C C . ALA A 1 81 ? -7.969 -1.476 16.499 1.00 93.69 81 ALA A C 1
ATOM 651 O O . ALA A 1 81 ? -8.524 -1.242 17.568 1.00 93.69 81 ALA A O 1
ATOM 652 N N . SER A 1 82 ? -8.541 -2.223 15.550 1.00 94.25 82 SER A N 1
ATOM 653 C CA . SER A 1 82 ? -9.886 -2.804 15.675 1.00 94.25 82 SER A CA 1
ATOM 654 C C . SER A 1 82 ? -9.930 -4.003 16.631 1.00 94.25 82 SER A C 1
ATOM 656 O O . SER A 1 82 ? -10.960 -4.268 17.243 1.00 94.25 82 SER A O 1
ATOM 658 N N . ALA A 1 83 ? -8.831 -4.754 16.754 1.00 94.19 83 ALA A N 1
ATOM 659 C CA . ALA A 1 83 ? -8.738 -5.915 17.638 1.00 94.19 83 ALA A CA 1
ATOM 660 C C . ALA A 1 83 ? -8.490 -5.542 19.110 1.00 94.19 83 ALA A C 1
ATOM 662 O O . ALA A 1 83 ? -8.761 -6.354 19.992 1.00 94.19 83 ALA A O 1
ATOM 663 N N . SER A 1 84 ? -7.973 -4.342 19.386 1.00 93.00 84 SER A N 1
ATOM 664 C CA . SER A 1 84 ? -7.527 -3.936 20.725 1.00 93.00 84 SER A CA 1
ATOM 665 C C . SER A 1 84 ? -8.019 -2.539 21.119 1.00 93.00 84 SER A C 1
ATOM 667 O O . SER A 1 84 ? -7.239 -1.745 21.637 1.00 93.00 84 SER A O 1
ATOM 669 N N . LEU A 1 85 ? -9.305 -2.236 20.895 1.00 90.69 85 LEU A N 1
ATOM 670 C CA . LEU A 1 85 ? -9.896 -0.899 21.090 1.00 90.69 85 LEU A CA 1
ATOM 671 C C . LEU A 1 85 ? -9.543 -0.247 22.439 1.00 90.69 85 LEU A C 1
ATOM 673 O O . LEU A 1 85 ? -9.138 0.912 22.455 1.00 90.69 85 LEU A O 1
ATOM 677 N N . GLY A 1 86 ? -9.639 -0.987 23.549 1.00 87.44 86 GLY A N 1
ATOM 678 C CA . GLY A 1 86 ? -9.397 -0.444 24.892 1.00 87.44 86 GLY A CA 1
ATOM 679 C C . GLY A 1 86 ? -7.924 -0.206 25.249 1.00 87.44 86 GLY A C 1
ATOM 680 O O . GLY A 1 86 ? -7.629 0.589 26.135 1.00 87.44 86 GLY A O 1
ATOM 681 N N . VAL A 1 87 ? -6.982 -0.865 24.565 1.00 90.62 87 VAL A N 1
ATOM 682 C CA . VAL A 1 87 ? -5.537 -0.794 24.883 1.00 90.62 87 VAL A CA 1
ATOM 683 C C . VAL A 1 87 ? -4.753 -0.038 23.808 1.00 90.62 87 VAL A C 1
ATOM 685 O O . VAL A 1 87 ? -3.621 0.389 24.028 1.00 90.62 87 VAL A O 1
ATOM 688 N N . TYR A 1 88 ? -5.347 0.158 22.632 1.00 89.38 88 TYR A N 1
ATOM 689 C CA . TYR A 1 88 ? -4.670 0.698 21.461 1.00 89.38 88 TYR A CA 1
ATOM 690 C C . TYR A 1 88 ? -4.143 2.126 21.661 1.00 89.38 88 TYR A C 1
ATOM 692 O O . TYR A 1 88 ? -3.050 2.432 21.188 1.00 89.38 88 TYR A O 1
ATOM 700 N N . GLU A 1 89 ? -4.844 2.975 22.413 1.00 86.88 89 GLU A N 1
ATOM 701 C CA . GLU A 1 89 ? -4.386 4.342 22.708 1.00 86.88 89 GLU A CA 1
ATOM 702 C C . GLU A 1 89 ? -3.102 4.373 23.548 1.00 86.88 89 GLU A C 1
ATOM 704 O O . GLU A 1 89 ? -2.237 5.221 23.340 1.00 86.88 89 GLU A O 1
ATOM 709 N N . ASN A 1 90 ? -2.944 3.388 24.433 1.00 89.00 90 ASN A N 1
ATOM 710 C CA . ASN A 1 90 ? -1.748 3.220 25.257 1.00 89.00 90 ASN A CA 1
ATOM 711 C C . ASN A 1 90 ? -0.642 2.446 24.525 1.00 89.00 90 ASN A C 1
ATOM 713 O O . ASN A 1 90 ? 0.448 2.253 25.068 1.00 89.00 90 ASN A O 1
ATOM 717 N N . SER A 1 91 ? -0.906 1.964 23.305 1.00 89.69 91 SER A N 1
ATOM 718 C CA . SER A 1 91 ? 0.080 1.211 22.541 1.00 89.69 91 SER A CA 1
ATOM 719 C C . SER A 1 91 ? 1.210 2.123 22.062 1.00 89.69 91 SER A C 1
ATOM 721 O O . SER A 1 91 ? 1.009 3.261 21.639 1.00 89.69 91 SER A O 1
ATOM 723 N N . SER A 1 92 ? 2.441 1.620 22.126 1.00 91.25 92 SER A N 1
ATOM 724 C CA . SER A 1 92 ? 3.603 2.422 21.762 1.00 91.25 92 SER A CA 1
ATOM 725 C C . SER A 1 92 ? 3.649 2.714 20.256 1.00 91.25 92 SER A C 1
ATOM 727 O O . SER A 1 92 ? 3.336 1.872 19.401 1.00 91.25 92 SER A O 1
ATOM 729 N N . SER A 1 93 ? 4.146 3.905 19.908 1.00 90.38 93 SER A N 1
ATOM 730 C CA . SER A 1 93 ? 4.402 4.302 18.516 1.00 90.38 93 SER A CA 1
ATOM 731 C C . SER A 1 93 ? 5.480 3.452 17.832 1.00 90.38 93 SER A C 1
ATOM 733 O O . SER A 1 93 ? 5.556 3.450 16.605 1.00 90.38 93 SER A O 1
ATOM 735 N N . SER A 1 94 ? 6.276 2.693 18.598 1.00 93.12 94 SER A N 1
ATOM 736 C CA . SER A 1 94 ? 7.312 1.774 18.096 1.00 93.12 94 SER A CA 1
ATOM 737 C C . SER A 1 94 ? 6.767 0.811 17.041 1.00 93.12 94 SER A C 1
ATOM 739 O O . SER A 1 94 ? 7.385 0.590 16.003 1.00 93.12 94 SER A O 1
ATOM 741 N N . SER A 1 95 ? 5.548 0.324 17.249 1.00 93.31 95 SER A N 1
ATOM 742 C CA . SER A 1 95 ? 4.865 -0.540 16.290 1.00 93.31 95 SER A CA 1
ATOM 743 C C . SER A 1 95 ? 4.639 0.093 14.912 1.00 93.31 95 SER A C 1
ATOM 745 O O . SER A 1 95 ? 4.747 -0.594 13.900 1.00 93.31 95 SER A O 1
ATOM 747 N N . GLY A 1 96 ? 4.380 1.401 14.855 1.00 94.25 96 GLY A N 1
ATOM 748 C CA . GLY A 1 96 ? 4.272 2.135 13.596 1.00 94.25 96 GLY A CA 1
ATOM 749 C C . GLY A 1 96 ? 5.607 2.235 12.876 1.00 94.25 96 GLY A C 1
ATOM 750 O O . GLY A 1 96 ? 5.665 2.032 11.668 1.00 94.25 96 GLY A O 1
ATOM 751 N N . HIS A 1 97 ? 6.693 2.467 13.617 1.00 96.00 97 HIS A N 1
ATOM 752 C CA . HIS A 1 97 ? 8.044 2.455 13.054 1.00 96.00 97 HIS A CA 1
ATOM 753 C C . HIS A 1 97 ? 8.446 1.067 12.548 1.00 96.00 97 HIS A C 1
ATOM 755 O O . HIS A 1 97 ? 9.059 0.973 11.489 1.00 96.00 97 HIS A O 1
ATOM 761 N N . LEU A 1 98 ? 8.054 -0.001 13.251 1.00 96.75 98 LEU A N 1
ATOM 762 C CA . LEU A 1 98 ? 8.288 -1.377 12.815 1.00 96.75 98 LEU A CA 1
ATOM 763 C C . LEU A 1 98 ? 7.551 -1.682 11.504 1.00 96.75 98 LEU A C 1
ATOM 765 O O . LEU A 1 98 ? 8.166 -2.164 10.558 1.00 96.75 98 LEU A O 1
ATOM 769 N N . LEU A 1 99 ? 6.256 -1.354 11.420 1.00 96.75 99 LEU A N 1
ATOM 770 C CA . LEU A 1 99 ? 5.471 -1.505 10.188 1.00 96.75 99 LEU A CA 1
ATOM 771 C C . LEU A 1 99 ? 6.014 -0.628 9.052 1.00 96.75 99 LEU A C 1
ATOM 773 O O . LEU A 1 99 ? 5.980 -1.025 7.887 1.00 96.75 99 LEU A O 1
ATOM 777 N N . ASN A 1 100 ? 6.537 0.554 9.385 1.00 97.12 100 ASN A N 1
ATOM 778 C CA . ASN A 1 100 ? 7.186 1.435 8.427 1.00 97.12 100 ASN A CA 1
ATOM 779 C C . ASN A 1 100 ? 8.459 0.806 7.845 1.00 97.12 100 ASN A C 1
ATOM 781 O O . ASN A 1 100 ? 8.600 0.683 6.633 1.00 97.12 100 ASN A O 1
ATOM 785 N N . ALA A 1 101 ? 9.365 0.362 8.717 1.00 97.69 101 ALA A N 1
ATOM 786 C CA . ALA A 1 101 ? 10.600 -0.297 8.315 1.00 97.69 101 ALA A CA 1
ATOM 787 C C . ALA A 1 101 ? 10.311 -1.557 7.490 1.00 97.69 101 ALA A C 1
ATOM 789 O O . ALA A 1 101 ? 10.875 -1.720 6.413 1.00 97.69 101 ALA A O 1
ATOM 790 N N . ALA A 1 102 ? 9.371 -2.393 7.941 1.00 97.38 102 ALA A N 1
ATOM 791 C CA . ALA A 1 102 ? 9.003 -3.625 7.255 1.00 97.38 102 ALA A CA 1
ATOM 7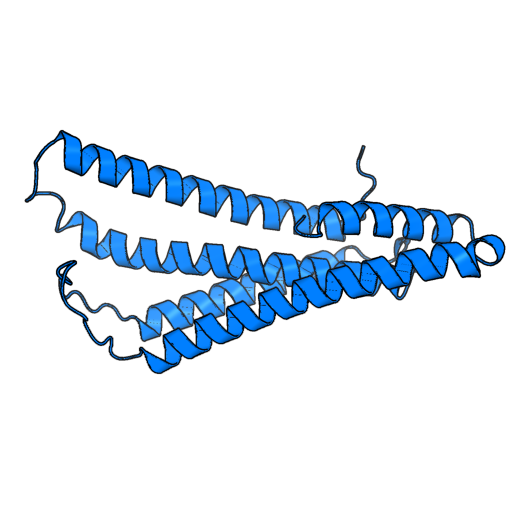92 C C . ALA A 1 102 ? 8.517 -3.376 5.819 1.00 97.38 102 ALA A C 1
ATOM 794 O O . ALA A 1 102 ? 8.997 -4.031 4.895 1.00 97.38 102 ALA A O 1
ATOM 795 N N . HIS A 1 103 ? 7.610 -2.417 5.596 1.00 96.69 103 HIS A N 1
ATOM 796 C CA . HIS A 1 103 ? 7.105 -2.181 4.241 1.00 96.69 103 HIS A CA 1
ATOM 797 C C . HIS A 1 103 ? 8.162 -1.557 3.322 1.00 96.69 103 HIS A C 1
ATOM 799 O O . HIS A 1 103 ? 8.229 -1.923 2.150 1.00 96.69 103 HIS A O 1
ATOM 805 N N . VAL A 1 104 ? 9.016 -0.662 3.840 1.00 97.12 104 VAL A N 1
ATOM 806 C CA . VAL A 1 104 ? 10.129 -0.084 3.068 1.00 97.12 104 VAL A CA 1
ATOM 807 C C . VAL A 1 104 ? 11.124 -1.177 2.677 1.00 97.12 104 VAL A C 1
ATOM 809 O O . VAL A 1 104 ? 11.520 -1.252 1.516 1.00 97.12 104 VAL A O 1
ATOM 812 N N . SER A 1 105 ? 11.482 -2.068 3.606 1.00 97.19 105 SER A N 1
ATOM 813 C CA . SER A 1 105 ? 12.354 -3.212 3.324 1.00 97.19 105 SER A CA 1
ATOM 814 C C . SER A 1 105 ? 11.756 -4.149 2.273 1.00 97.19 105 SER A C 1
ATOM 816 O O . SER A 1 105 ? 12.470 -4.563 1.364 1.00 97.19 105 SER A O 1
ATOM 818 N N . MET A 1 106 ? 10.453 -4.443 2.340 1.00 96.56 106 MET A N 1
ATOM 819 C CA . MET A 1 106 ? 9.770 -5.280 1.344 1.00 96.56 106 MET A CA 1
ATOM 820 C C . MET A 1 106 ? 9.722 -4.623 -0.039 1.00 96.56 106 MET A C 1
ATOM 822 O O . MET A 1 106 ? 9.993 -5.284 -1.041 1.00 96.56 106 MET A O 1
ATOM 826 N N . ALA A 1 107 ? 9.439 -3.320 -0.107 1.00 95.94 107 ALA A N 1
ATOM 827 C CA . ALA A 1 107 ? 9.456 -2.568 -1.358 1.00 95.94 107 ALA A CA 1
ATOM 828 C C . ALA A 1 107 ? 10.855 -2.551 -1.995 1.00 95.94 107 ALA A C 1
ATOM 830 O O . ALA A 1 107 ? 10.989 -2.797 -3.197 1.00 95.94 107 ALA A O 1
ATOM 831 N N . LEU A 1 108 ? 11.903 -2.326 -1.194 1.00 95.19 108 LEU A N 1
ATOM 832 C CA . LEU A 1 108 ? 13.293 -2.389 -1.651 1.00 95.19 108 LEU A CA 1
ATOM 833 C C . LEU A 1 108 ? 13.667 -3.791 -2.132 1.00 95.19 108 LEU A C 1
ATOM 835 O O . LEU A 1 108 ? 14.257 -3.918 -3.201 1.00 95.19 108 LEU A O 1
ATOM 839 N N . LEU A 1 109 ? 13.285 -4.834 -1.389 1.00 95.19 109 LEU A N 1
ATOM 840 C CA . LEU A 1 109 ? 13.551 -6.222 -1.757 1.00 95.19 109 LEU A CA 1
ATOM 841 C C . LEU A 1 109 ? 12.913 -6.566 -3.104 1.00 95.19 109 LEU A C 1
ATOM 843 O O . LEU A 1 109 ? 13.618 -6.991 -4.013 1.00 95.19 109 LEU A O 1
ATOM 847 N N . VAL A 1 110 ? 11.607 -6.331 -3.270 1.00 93.00 110 VAL A N 1
ATOM 848 C CA . VAL A 1 110 ? 10.904 -6.612 -4.536 1.00 93.00 110 VAL A CA 1
ATOM 849 C C . VAL A 1 110 ? 11.535 -5.842 -5.696 1.00 93.00 110 VAL A C 1
ATOM 851 O O . VAL A 1 110 ? 11.755 -6.413 -6.761 1.00 93.00 110 VAL A O 1
ATOM 854 N N . SER A 1 111 ? 11.901 -4.579 -5.481 1.00 91.56 111 SER A N 1
ATOM 855 C CA . SER A 1 111 ? 12.536 -3.749 -6.513 1.00 91.56 111 SER A CA 1
ATOM 856 C C . SER A 1 111 ? 13.935 -4.229 -6.879 1.00 91.56 111 SER A C 1
ATOM 858 O O . SER A 1 111 ? 14.309 -4.191 -8.048 1.00 91.56 111 SER A O 1
ATOM 860 N N . PHE A 1 112 ? 14.705 -4.701 -5.898 1.00 90.56 112 PHE A N 1
ATOM 861 C CA . PHE A 1 112 ? 16.041 -5.243 -6.116 1.00 90.56 112 PHE A CA 1
ATOM 862 C C . PHE A 1 112 ? 15.992 -6.579 -6.862 1.00 90.56 112 PHE A C 1
ATOM 864 O O . PHE A 1 112 ? 16.757 -6.782 -7.804 1.00 90.56 112 PHE A O 1
ATOM 871 N N . VAL A 1 113 ? 15.058 -7.471 -6.506 1.00 90.25 113 VAL A N 1
ATOM 872 C CA . VAL A 1 113 ? 14.869 -8.726 -7.250 1.00 90.25 113 VAL A CA 1
ATOM 873 C C . VAL A 1 113 ? 14.370 -8.425 -8.665 1.00 90.25 113 VAL A C 1
ATOM 875 O O . VAL A 1 113 ? 14.886 -9.010 -9.612 1.00 90.25 113 VAL A O 1
ATOM 878 N N . HIS A 1 114 ? 13.437 -7.480 -8.840 1.00 87.31 114 HIS A N 1
ATOM 879 C CA . HIS A 1 114 ? 12.993 -7.059 -10.171 1.00 87.31 114 HIS A CA 1
ATOM 880 C C . HIS A 1 114 ? 14.165 -6.550 -11.013 1.00 87.31 114 HIS A C 1
ATOM 882 O O . HIS A 1 114 ? 14.353 -7.025 -12.126 1.00 87.31 114 HIS A O 1
ATOM 888 N N . LEU A 1 115 ? 14.995 -5.662 -10.456 1.00 85.12 115 LEU A N 1
ATOM 889 C CA . LEU A 1 115 ? 16.199 -5.144 -11.106 1.00 85.12 115 LEU A CA 1
ATOM 890 C C . LEU A 1 115 ? 17.151 -6.269 -11.538 1.00 85.12 115 LEU A C 1
ATOM 892 O O . LEU A 1 115 ? 17.612 -6.274 -12.679 1.00 85.12 115 LEU A O 1
ATOM 896 N N . GLY A 1 116 ? 17.409 -7.234 -10.650 1.00 84.44 116 GLY A N 1
ATOM 897 C CA . GLY A 1 116 ? 18.266 -8.385 -10.935 1.00 84.44 116 GLY A CA 1
ATOM 898 C C . GLY A 1 116 ? 17.715 -9.303 -12.029 1.00 84.44 116 GLY A C 1
ATOM 899 O O . GLY A 1 116 ? 18.489 -9.806 -12.837 1.00 84.44 116 GLY A O 1
ATOM 900 N N . VAL A 1 117 ? 16.390 -9.487 -12.090 1.00 83.88 117 VAL A N 1
ATOM 901 C CA . VAL A 1 117 ? 15.723 -10.310 -13.115 1.00 83.88 117 VAL A CA 1
ATOM 902 C C . VAL A 1 117 ? 15.660 -9.591 -14.459 1.00 83.88 117 VAL A C 1
ATOM 904 O O . VAL A 1 117 ? 15.921 -10.210 -15.484 1.00 83.88 117 VAL A O 1
ATOM 907 N N . THR A 1 118 ? 15.332 -8.297 -14.476 1.00 75.25 118 THR A N 1
ATOM 908 C CA . THR A 1 118 ? 15.271 -7.524 -15.727 1.00 75.25 118 THR A CA 1
ATOM 909 C C . THR A 1 118 ? 16.643 -7.256 -16.332 1.00 75.25 118 THR A C 1
ATOM 911 O O . THR A 1 118 ? 16.719 -6.957 -17.519 1.00 75.25 118 THR A O 1
ATOM 914 N N . GLY A 1 119 ? 17.708 -7.389 -15.534 1.00 64.50 119 GLY A N 1
ATOM 915 C CA . GLY A 1 119 ? 19.094 -7.317 -15.978 1.00 64.50 119 GLY A CA 1
ATOM 916 C C . GLY A 1 119 ? 19.519 -5.955 -16.539 1.00 64.50 119 GLY A C 1
ATOM 917 O O . GLY A 1 119 ? 18.722 -5.096 -16.910 1.00 64.50 119 GLY A O 1
ATOM 918 N N . PHE A 1 120 ? 20.833 -5.774 -16.650 1.00 56.47 120 PHE A N 1
ATOM 919 C CA . PHE A 1 120 ? 21.470 -4.706 -17.428 1.00 56.47 120 PHE A CA 1
ATOM 920 C C . PHE A 1 120 ? 21.420 -5.007 -18.936 1.00 56.47 120 PHE A C 1
ATOM 922 O O . PHE A 1 120 ? 22.360 -4.663 -19.656 1.00 56.47 120 PHE A O 1
ATOM 929 N N . ASP A 1 121 ? 20.379 -5.693 -19.423 1.00 53.62 121 ASP A N 1
ATOM 930 C CA . ASP A 1 121 ? 20.282 -6.035 -20.839 1.00 53.62 121 ASP A CA 1
ATOM 931 C C . ASP A 1 121 ? 20.106 -4.736 -21.630 1.00 53.62 121 ASP A C 1
ATOM 933 O O . ASP A 1 121 ? 19.032 -4.152 -21.769 1.00 53.62 121 ASP A O 1
ATOM 937 N N . SER A 1 122 ? 21.254 -4.248 -22.096 1.00 49.53 122 SER A N 1
ATOM 938 C CA . SER A 1 122 ? 21.480 -2.961 -22.749 1.00 49.53 122 SER A CA 1
ATOM 939 C C . SER A 1 122 ? 21.024 -2.998 -24.204 1.00 49.53 122 SER A C 1
ATOM 941 O O . SER A 1 122 ? 21.443 -2.174 -25.015 1.00 49.53 122 SER A O 1
ATOM 943 N N . THR A 1 123 ? 20.209 -3.988 -24.568 1.00 51.59 123 THR A N 1
ATOM 944 C CA . THR A 1 123 ? 19.719 -4.126 -25.926 1.00 51.59 123 THR A CA 1
ATOM 945 C C . THR A 1 123 ? 18.611 -3.088 -26.127 1.00 51.59 123 THR A C 1
ATOM 947 O O . THR A 1 123 ? 17.626 -3.054 -25.379 1.00 51.59 123 THR A O 1
ATOM 950 N N . PRO A 1 124 ? 18.771 -2.155 -27.083 1.00 48.03 124 PRO A N 1
ATOM 951 C CA . PRO A 1 124 ? 17.736 -1.184 -27.393 1.00 48.03 124 PRO A CA 1
ATOM 952 C C . PRO A 1 124 ? 16.532 -1.949 -27.940 1.00 48.03 124 PRO A C 1
ATOM 954 O O . PRO A 1 124 ? 16.536 -2.403 -29.077 1.00 48.03 124 PRO A O 1
ATOM 957 N N . VAL A 1 125 ? 15.520 -2.147 -27.096 1.00 48.31 125 VAL A N 1
ATOM 958 C CA . VAL A 1 125 ? 14.287 -2.841 -27.471 1.00 48.31 125 VAL A CA 1
ATOM 959 C C . VAL A 1 125 ? 13.467 -1.913 -28.374 1.00 48.31 125 VAL A C 1
ATOM 961 O O . VAL A 1 125 ? 12.999 -0.880 -27.884 1.00 48.31 125 VAL A O 1
ATOM 964 N N . PRO A 1 126 ? 13.280 -2.231 -29.667 1.00 43.09 126 PRO A N 1
ATOM 965 C CA . PRO A 1 126 ? 12.364 -1.479 -30.510 1.00 43.09 126 PRO A CA 1
ATOM 966 C C . PRO A 1 126 ? 10.929 -1.676 -30.002 1.00 43.09 126 PRO A C 1
ATOM 968 O O . PRO A 1 126 ? 10.513 -2.790 -29.689 1.00 43.09 126 PRO A O 1
ATOM 971 N N . HIS A 1 127 ? 10.159 -0.587 -29.944 1.00 45.00 127 HIS A N 1
ATOM 972 C CA . HIS A 1 127 ? 8.800 -0.521 -29.382 1.00 45.00 127 HIS A CA 1
ATOM 973 C C . HIS A 1 127 ? 7.741 -1.412 -30.078 1.00 45.00 127 HIS A C 1
ATOM 975 O O . HIS A 1 127 ? 6.577 -1.372 -29.689 1.00 45.00 127 HIS A O 1
ATOM 981 N N . CYS A 1 128 ? 8.109 -2.219 -31.082 1.00 42.81 128 CYS A N 1
ATOM 982 C CA . CYS A 1 128 ? 7.164 -2.946 -31.938 1.00 42.81 128 CYS A CA 1
ATOM 983 C C . CYS A 1 128 ? 7.410 -4.458 -32.071 1.00 42.81 128 CYS A C 1
ATOM 985 O O . CYS A 1 128 ? 6.769 -5.095 -32.901 1.00 42.81 128 CYS A O 1
ATOM 987 N N . THR A 1 129 ? 8.280 -5.069 -31.269 1.00 39.12 129 THR A N 1
ATOM 988 C CA . THR A 1 129 ? 8.418 -6.536 -31.262 1.00 39.12 129 THR A CA 1
ATOM 989 C C . THR A 1 129 ? 8.162 -7.085 -29.868 1.00 39.12 129 THR A C 1
ATOM 991 O O . THR A 1 129 ? 8.696 -6.556 -28.898 1.00 39.12 129 THR A O 1
ATOM 994 N N . LEU A 1 130 ? 7.355 -8.148 -29.783 1.00 43.66 130 LEU A N 1
ATOM 995 C CA . LEU A 1 130 ? 7.207 -9.024 -28.616 1.00 43.66 130 LEU A CA 1
ATOM 996 C C . LEU A 1 130 ? 8.589 -9.588 -28.245 1.00 43.66 130 LEU A C 1
ATOM 998 O O . LEU A 1 130 ? 8.972 -10.677 -28.668 1.00 43.66 130 LEU A O 1
ATOM 1002 N N . VAL A 1 131 ? 9.380 -8.808 -27.509 1.00 49.91 131 VAL A N 1
ATOM 1003 C CA . VAL A 1 131 ? 10.651 -9.266 -26.958 1.00 49.91 131 VAL A CA 1
ATOM 1004 C C . VAL A 1 131 ? 10.318 -10.103 -25.735 1.00 49.91 131 VAL A C 1
ATOM 1006 O O . VAL A 1 131 ? 9.771 -9.610 -24.753 1.00 49.91 131 VAL A O 1
ATOM 1009 N N . ARG A 1 132 ? 10.604 -11.397 -25.844 1.00 50.47 132 ARG A N 1
ATOM 1010 C CA . ARG A 1 132 ? 10.507 -12.371 -24.760 1.00 50.47 132 ARG A CA 1
ATOM 1011 C C . ARG A 1 132 ? 11.655 -12.072 -23.795 1.00 50.47 132 ARG A C 1
ATOM 1013 O O . ARG A 1 132 ? 12.806 -12.310 -24.161 1.00 50.47 132 ARG A O 1
ATOM 1020 N N . PHE A 1 133 ? 11.382 -11.497 -22.624 1.00 57.41 133 PHE A N 1
ATOM 1021 C CA . PHE A 1 133 ? 12.452 -11.209 -21.673 1.00 57.41 133 PHE A CA 1
ATOM 1022 C C . PHE A 1 133 ? 12.886 -12.509 -21.000 1.00 57.41 133 PHE A C 1
ATOM 1024 O O . PHE A 1 133 ? 12.073 -13.325 -20.546 1.00 57.41 133 PHE A O 1
ATOM 1031 N N . THR A 1 134 ? 14.195 -12.706 -20.897 1.00 62.59 134 THR A N 1
ATOM 1032 C CA . THR A 1 134 ? 14.766 -13.714 -20.007 1.00 62.59 134 THR A CA 1
ATOM 1033 C C . THR A 1 134 ? 14.317 -13.363 -18.585 1.00 62.59 134 THR A C 1
ATOM 1035 O O . THR A 1 134 ? 14.775 -12.380 -18.022 1.00 62.59 134 THR A O 1
ATOM 1038 N N . GLY A 1 135 ? 13.349 -14.101 -18.027 1.00 69.19 135 GLY A N 1
ATOM 1039 C CA . GLY A 1 135 ? 12.748 -13.777 -16.723 1.00 69.19 135 GLY A CA 1
ATOM 1040 C C . GLY A 1 135 ? 11.248 -13.463 -16.728 1.00 69.19 135 GLY A C 1
ATOM 1041 O O . GLY A 1 135 ? 10.692 -13.251 -15.651 1.00 69.19 135 GLY A O 1
ATOM 1042 N N . ASP A 1 136 ? 10.565 -13.525 -17.880 1.00 78.12 136 ASP A N 1
ATOM 1043 C CA . ASP A 1 136 ? 9.115 -13.266 -18.006 1.00 78.12 136 ASP A CA 1
ATOM 1044 C C . ASP A 1 136 ? 8.266 -13.987 -16.941 1.00 78.12 136 ASP A C 1
ATOM 1046 O O . ASP A 1 136 ? 7.348 -13.406 -16.366 1.00 78.12 136 ASP A O 1
ATOM 1050 N N . ARG A 1 137 ? 8.596 -15.246 -16.617 1.00 86.69 137 ARG A N 1
ATOM 1051 C CA . ARG A 1 137 ? 7.867 -16.028 -15.600 1.00 86.69 137 ARG A CA 1
ATOM 1052 C C . ARG A 1 137 ? 8.007 -15.449 -14.191 1.00 86.69 137 ARG A C 1
ATOM 1054 O O . ARG A 1 137 ? 7.032 -15.452 -13.446 1.00 86.69 137 ARG A O 1
ATOM 1061 N N . LEU A 1 138 ? 9.198 -14.971 -13.822 1.00 87.06 138 LEU A N 1
ATOM 1062 C CA . LEU A 1 138 ? 9.452 -14.383 -12.503 1.00 87.06 138 LEU A CA 1
ATOM 1063 C C . LEU A 1 138 ? 8.795 -13.009 -12.387 1.00 87.06 138 LEU A C 1
ATOM 1065 O O . LEU A 1 138 ? 8.158 -12.732 -11.375 1.00 87.06 138 LEU A O 1
ATOM 1069 N N . ILE A 1 139 ? 8.886 -12.184 -13.433 1.00 86.12 139 ILE A N 1
ATOM 1070 C CA . ILE A 1 139 ? 8.211 -10.880 -13.476 1.00 86.12 139 ILE A CA 1
ATOM 1071 C C . ILE A 1 139 ? 6.695 -11.075 -13.381 1.00 86.12 139 ILE A C 1
ATOM 1073 O O . ILE A 1 139 ? 6.048 -10.432 -12.557 1.00 86.12 139 ILE A O 1
ATOM 1077 N N . PHE A 1 140 ? 6.129 -12.008 -14.152 1.00 89.06 140 PHE A N 1
ATOM 1078 C CA . PHE A 1 140 ? 4.707 -12.339 -14.075 1.00 89.06 140 PHE A CA 1
ATOM 1079 C C . PHE A 1 140 ? 4.305 -12.806 -12.672 1.00 89.06 140 PHE A C 1
ATOM 1081 O O . PHE A 1 140 ? 3.314 -12.326 -12.126 1.00 89.06 140 PHE A O 1
ATOM 1088 N N . ALA A 1 141 ? 5.095 -13.689 -12.052 1.00 91.56 141 ALA A N 1
ATOM 1089 C CA . ALA A 1 141 ? 4.850 -14.144 -10.687 1.00 91.56 141 ALA A CA 1
ATOM 1090 C C . ALA A 1 141 ? 4.899 -12.992 -9.666 1.00 91.56 141 ALA A C 1
ATOM 1092 O O . ALA A 1 141 ? 4.052 -12.938 -8.777 1.00 91.56 141 ALA A O 1
ATOM 1093 N N . MET A 1 142 ? 5.834 -12.045 -9.804 1.00 91.06 142 MET A N 1
ATOM 1094 C CA . MET A 1 142 ? 5.907 -10.856 -8.947 1.00 91.06 142 MET A CA 1
ATOM 1095 C C . MET A 1 142 ? 4.694 -9.946 -9.116 1.00 91.06 142 MET A C 1
ATOM 1097 O O . MET A 1 142 ? 4.110 -9.520 -8.124 1.00 91.06 142 MET A O 1
ATOM 1101 N N . VAL A 1 143 ? 4.299 -9.650 -10.357 1.00 90.88 143 VAL A N 1
ATOM 1102 C CA . VAL A 1 143 ? 3.126 -8.811 -10.641 1.00 90.88 143 VAL A CA 1
ATOM 1103 C C . VAL A 1 143 ? 1.861 -9.473 -10.099 1.00 90.88 143 VAL A C 1
ATOM 1105 O O . VAL A 1 143 ? 1.055 -8.817 -9.444 1.00 90.88 143 VAL A O 1
ATOM 1108 N N . PHE A 1 144 ? 1.716 -10.784 -10.297 1.00 93.94 144 PHE A N 1
ATOM 1109 C CA . PHE A 1 144 ? 0.607 -11.552 -9.741 1.00 93.94 144 PHE A CA 1
ATOM 1110 C C . PHE A 1 144 ? 0.606 -11.531 -8.206 1.00 93.94 144 PHE A C 1
ATOM 1112 O O . PHE A 1 144 ? -0.438 -11.329 -7.593 1.00 93.94 144 PHE A O 1
ATOM 1119 N N . PHE A 1 145 ? 1.772 -11.664 -7.571 1.00 95.31 145 PHE A N 1
ATOM 1120 C CA . PHE A 1 145 ? 1.908 -11.538 -6.120 1.00 95.31 145 PHE A CA 1
ATOM 1121 C C . PHE A 1 145 ? 1.498 -10.146 -5.615 1.00 95.31 145 PHE A C 1
ATOM 1123 O O . PHE A 1 145 ? 0.711 -10.049 -4.676 1.00 95.31 145 PHE A O 1
ATOM 1130 N N . LEU A 1 146 ? 1.966 -9.072 -6.258 1.00 94.69 146 LEU A N 1
ATOM 1131 C CA . LEU A 1 146 ? 1.578 -7.699 -5.914 1.00 94.69 146 LEU A CA 1
ATOM 1132 C C . LEU A 1 146 ? 0.067 -7.478 -6.073 1.00 94.69 146 LEU A C 1
ATOM 1134 O O . LEU A 1 146 ? -0.555 -6.859 -5.212 1.00 94.69 146 LEU A O 1
ATOM 1138 N N . PHE A 1 147 ? -0.536 -8.043 -7.120 1.00 95.31 147 PHE A N 1
ATOM 1139 C CA . PHE A 1 147 ? -1.985 -8.029 -7.311 1.00 95.31 147 PHE A CA 1
ATOM 1140 C C . PHE A 1 147 ? -2.729 -8.747 -6.174 1.00 95.31 147 PHE A C 1
ATOM 1142 O O . PHE A 1 147 ? -3.713 -8.223 -5.653 1.00 95.31 147 PHE A O 1
ATOM 1149 N N . LEU A 1 148 ? -2.250 -9.917 -5.738 1.00 97.06 148 LEU A N 1
ATOM 1150 C CA . LEU A 1 148 ? -2.832 -10.626 -4.594 1.00 97.06 148 LEU A CA 1
ATOM 1151 C C . LEU A 1 148 ? -2.701 -9.828 -3.290 1.00 97.06 148 LEU A C 1
ATOM 1153 O O . LEU A 1 148 ? -3.637 -9.822 -2.492 1.00 97.06 148 LEU A O 1
ATOM 1157 N N . CYS A 1 149 ? -1.576 -9.140 -3.078 1.00 96.62 149 CYS A N 1
ATOM 1158 C CA . CYS A 1 149 ? -1.380 -8.247 -1.936 1.00 96.62 149 CYS A CA 1
ATOM 1159 C C . CYS A 1 149 ? -2.389 -7.092 -1.924 1.00 96.62 149 CYS A C 1
ATOM 1161 O O . CYS A 1 149 ? -2.994 -6.815 -0.885 1.00 96.62 149 CYS A O 1
ATOM 1163 N N . GLU A 1 150 ? -2.608 -6.452 -3.072 1.00 95.69 150 GLU A N 1
ATOM 1164 C CA . GLU A 1 150 ? -3.601 -5.385 -3.222 1.00 95.69 150 GLU A CA 1
ATOM 1165 C C . GLU A 1 150 ? -5.015 -5.910 -2.937 1.00 95.69 150 GLU A C 1
ATOM 1167 O O . GLU A 1 150 ? -5.738 -5.374 -2.096 1.00 95.69 150 GLU A O 1
ATOM 1172 N N . LEU A 1 151 ? -5.386 -7.039 -3.551 1.00 96.06 151 LEU A N 1
ATOM 1173 C CA . LEU A 1 151 ? -6.690 -7.665 -3.343 1.00 96.06 151 LEU A CA 1
ATOM 1174 C C . LEU A 1 151 ? -6.914 -8.036 -1.869 1.00 96.06 151 LEU A C 1
ATOM 1176 O O . LEU A 1 151 ? -7.977 -7.764 -1.308 1.00 96.06 151 LEU A O 1
ATOM 1180 N N . ALA A 1 152 ? -5.908 -8.623 -1.217 1.00 96.19 152 ALA A N 1
ATOM 1181 C CA . ALA A 1 152 ? -5.964 -8.962 0.201 1.00 96.19 152 ALA A CA 1
ATOM 1182 C C . ALA A 1 152 ? -6.139 -7.716 1.084 1.00 96.19 152 ALA A C 1
ATOM 1184 O O . ALA A 1 152 ? -6.882 -7.755 2.070 1.00 96.19 152 ALA A O 1
ATOM 1185 N N . THR A 1 153 ? -5.502 -6.604 0.720 1.00 95.94 153 THR A N 1
ATOM 1186 C CA . THR A 1 153 ? -5.615 -5.320 1.421 1.00 95.94 153 THR A CA 1
ATOM 1187 C C . THR A 1 153 ? -7.032 -4.762 1.321 1.00 95.94 153 THR A C 1
ATOM 1189 O O . THR A 1 153 ? -7.640 -4.456 2.350 1.00 95.94 153 THR A O 1
ATOM 1192 N N . ILE A 1 154 ? -7.609 -4.735 0.116 1.00 95.56 154 ILE A N 1
ATOM 1193 C CA . ILE A 1 154 ? -8.993 -4.296 -0.122 1.00 95.56 154 ILE A CA 1
ATOM 1194 C C . ILE A 1 154 ? -9.974 -5.159 0.680 1.00 95.56 154 ILE A C 1
ATOM 1196 O O . ILE A 1 154 ? -10.799 -4.637 1.433 1.00 95.56 154 ILE A O 1
ATOM 1200 N N . VAL A 1 155 ? -9.851 -6.488 0.589 1.00 95.88 155 VAL A N 1
ATOM 1201 C CA . VAL A 1 155 ? -10.702 -7.423 1.342 1.00 95.88 155 VAL A CA 1
ATOM 1202 C C . VAL A 1 155 ? -10.576 -7.187 2.849 1.00 95.88 155 VAL A C 1
ATOM 1204 O O . VAL A 1 155 ? -11.579 -7.225 3.565 1.00 95.88 155 VAL A O 1
ATOM 1207 N N . THR A 1 156 ? -9.367 -6.912 3.342 1.00 95.69 156 THR A N 1
ATOM 1208 C CA . THR A 1 156 ? -9.125 -6.616 4.759 1.00 95.69 156 THR A CA 1
ATOM 1209 C C . THR A 1 156 ? -9.811 -5.319 5.179 1.00 95.69 156 THR A C 1
ATOM 1211 O O . THR A 1 156 ? -10.517 -5.320 6.189 1.00 95.69 156 THR A O 1
ATOM 1214 N N . PHE A 1 157 ? -9.689 -4.239 4.402 1.00 95.88 157 PHE A N 1
ATOM 1215 C CA . PHE A 1 157 ? -10.366 -2.976 4.701 1.00 95.88 157 PHE A CA 1
ATOM 1216 C C . PHE A 1 157 ? -11.889 -3.114 4.703 1.00 95.88 157 PHE A C 1
ATOM 1218 O O . PHE A 1 157 ? -12.529 -2.668 5.656 1.00 95.88 157 PHE A O 1
ATOM 1225 N N . VAL A 1 158 ? -12.474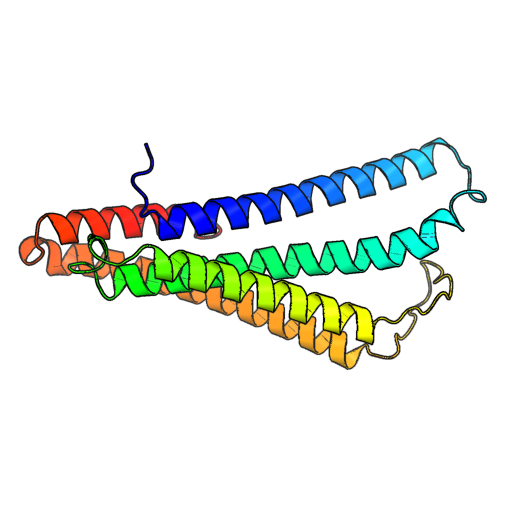 -3.800 3.714 1.00 95.88 158 VAL A N 1
ATOM 1226 C CA . VAL A 1 158 ? -13.926 -4.044 3.655 1.00 95.88 158 VAL A CA 1
ATOM 1227 C C . VAL A 1 158 ? -14.394 -4.861 4.860 1.00 95.88 158 VAL A C 1
ATOM 1229 O O . VAL A 1 158 ? -15.353 -4.485 5.536 1.00 95.88 158 VAL A O 1
ATOM 1232 N N . ARG A 1 159 ? -13.700 -5.962 5.182 1.00 96.12 159 ARG A N 1
ATOM 1233 C CA . ARG A 1 159 ? -14.044 -6.806 6.338 1.00 96.12 159 ARG A CA 1
ATOM 1234 C C . ARG A 1 159 ? -13.953 -6.034 7.649 1.00 96.12 159 ARG A C 1
ATOM 1236 O O . ARG A 1 159 ? -14.850 -6.152 8.482 1.00 96.12 159 ARG A O 1
ATOM 1243 N N . LEU A 1 160 ? -12.897 -5.241 7.831 1.00 96.06 160 LEU A N 1
ATOM 1244 C CA . LEU A 1 160 ? -12.731 -4.400 9.013 1.00 96.06 160 LEU A CA 1
ATOM 1245 C C . LEU A 1 160 ? -13.824 -3.341 9.104 1.00 96.06 160 LEU A C 1
ATOM 1247 O O . LEU A 1 160 ? -14.356 -3.119 10.188 1.00 96.06 160 LEU A O 1
ATOM 1251 N N . PHE A 1 161 ? -14.195 -2.717 7.991 1.00 96.44 161 PHE A N 1
ATOM 1252 C CA . PHE A 1 161 ? -15.247 -1.709 7.964 1.00 96.44 161 PHE A CA 1
ATOM 1253 C C . PHE A 1 161 ? -16.597 -2.295 8.391 1.00 96.44 161 PHE A C 1
ATOM 1255 O O . PHE A 1 161 ? -17.209 -1.805 9.341 1.00 96.44 161 PHE A O 1
ATOM 1262 N N . VAL A 1 162 ? -17.008 -3.411 7.779 1.00 96.12 162 VAL A N 1
ATOM 1263 C CA . VAL A 1 162 ? -18.258 -4.106 8.127 1.00 96.12 162 VAL A CA 1
ATOM 1264 C C . VAL A 1 162 ? -18.242 -4.578 9.582 1.00 96.12 162 VAL A C 1
ATOM 1266 O O . VAL A 1 162 ? -19.232 -4.413 10.295 1.00 96.12 162 VAL A O 1
ATOM 1269 N N . ARG A 1 163 ? -17.122 -5.141 10.054 1.00 96.19 163 ARG A N 1
ATOM 1270 C CA . ARG A 1 163 ? -16.984 -5.592 11.445 1.00 96.19 163 ARG A CA 1
ATOM 1271 C C . ARG A 1 163 ? -17.121 -4.435 12.435 1.00 96.19 163 ARG A C 1
ATOM 1273 O O . ARG A 1 163 ? -17.829 -4.588 13.423 1.00 96.19 163 ARG A O 1
ATOM 1280 N N . ASN A 1 164 ? -16.464 -3.303 12.181 1.00 95.25 164 ASN A N 1
ATOM 1281 C CA . ASN A 1 164 ? -16.515 -2.145 13.074 1.00 95.25 164 ASN A CA 1
ATOM 1282 C C . ASN A 1 164 ? -17.916 -1.510 13.110 1.00 95.25 164 ASN A C 1
ATOM 1284 O O . ASN A 1 164 ? -18.372 -1.138 14.186 1.00 95.25 164 ASN A O 1
ATOM 1288 N N . ILE A 1 165 ? -18.634 -1.455 11.981 1.00 95.69 165 ILE A N 1
ATOM 1289 C CA . ILE A 1 165 ? -20.041 -1.015 11.961 1.00 95.69 165 ILE A CA 1
ATOM 1290 C C . ILE A 1 165 ? -20.915 -1.949 12.798 1.00 95.69 165 ILE A C 1
ATOM 1292 O O . ILE A 1 165 ? -21.604 -1.490 13.700 1.00 95.69 165 ILE A O 1
ATOM 1296 N N . ARG A 1 166 ? -20.826 -3.268 12.583 1.00 95.81 166 ARG A N 1
ATOM 1297 C CA . ARG A 1 166 ? -21.606 -4.236 13.373 1.00 95.81 166 ARG A CA 1
ATOM 1298 C C . ARG A 1 166 ? -21.297 -4.160 14.864 1.00 95.81 166 ARG A C 1
ATOM 1300 O O . ARG A 1 166 ? -22.194 -4.352 15.677 1.00 95.81 166 ARG A O 1
ATOM 1307 N N . LEU A 1 167 ? -20.035 -3.934 15.227 1.00 94.38 167 LEU A N 1
ATOM 1308 C CA . LEU A 1 167 ? -19.640 -3.782 16.624 1.00 94.38 167 LEU A CA 1
ATOM 1309 C C . LEU A 1 167 ? -20.243 -2.514 17.232 1.00 94.38 167 LEU A C 1
ATOM 1311 O O . LEU A 1 167 ? -20.703 -2.548 18.369 1.00 94.38 167 LEU A O 1
ATOM 1315 N N . LYS A 1 168 ? -20.273 -1.422 16.462 1.00 94.31 168 LYS A N 1
ATOM 1316 C CA . LYS A 1 168 ? -20.929 -0.184 16.870 1.00 94.31 168 LYS A CA 1
ATOM 1317 C C . LYS A 1 168 ? -22.417 -0.440 17.108 1.00 94.31 168 LYS A C 1
ATOM 1319 O O . LYS A 1 168 ? -22.879 -0.229 18.216 1.00 94.31 168 LYS A O 1
ATOM 1324 N N . ASP A 1 169 ? -23.127 -0.991 16.129 1.00 94.25 169 ASP A N 1
ATOM 1325 C CA . ASP A 1 169 ? -24.585 -1.134 16.200 1.00 94.25 169 ASP A CA 1
ATOM 1326 C C . ASP A 1 169 ? -25.049 -2.117 17.295 1.00 94.25 169 ASP A C 1
ATOM 1328 O O . ASP A 1 169 ? -26.074 -1.892 17.931 1.00 94.25 169 ASP A O 1
ATOM 1332 N N . ASN A 1 170 ? -24.293 -3.195 17.550 1.00 93.56 170 ASN A N 1
ATOM 1333 C CA . ASN A 1 170 ? -24.701 -4.242 18.498 1.00 93.56 170 ASN A CA 1
ATOM 1334 C C . ASN A 1 170 ? -24.187 -4.042 19.930 1.00 93.56 170 ASN A C 1
ATOM 1336 O O . ASN A 1 170 ? -24.760 -4.600 20.864 1.00 93.56 170 ASN A O 1
ATOM 1340 N N . CYS A 1 171 ? -23.074 -3.329 20.120 1.00 88.62 171 CYS A N 1
ATOM 1341 C CA . CYS A 1 171 ? -22.363 -3.312 21.402 1.00 88.62 171 CYS A CA 1
ATOM 1342 C C . CYS A 1 171 ? -22.105 -1.907 21.952 1.00 88.62 171 CYS A C 1
ATOM 1344 O O . CYS A 1 171 ? -21.421 -1.795 22.967 1.00 88.62 171 CYS A O 1
ATOM 1346 N N . GLU A 1 172 ? -22.657 -0.846 21.348 1.00 85.62 172 GLU A N 1
ATOM 1347 C CA . GLU A 1 172 ? -22.395 0.536 21.777 1.00 85.62 172 GLU A CA 1
ATOM 1348 C C . GLU A 1 172 ? -22.603 0.732 23.281 1.00 85.62 172 GLU A C 1
ATOM 1350 O O . GLU A 1 172 ? -21.726 1.273 23.948 1.00 85.62 172 GLU A O 1
ATOM 1355 N N . ALA A 1 173 ? -23.704 0.220 23.840 1.00 85.44 173 ALA A N 1
ATOM 1356 C CA . ALA A 1 173 ? -24.032 0.374 25.257 1.00 85.44 173 ALA A CA 1
ATOM 1357 C C . ALA A 1 173 ? -22.985 -0.238 26.210 1.00 85.44 173 ALA A C 1
ATOM 1359 O O . ALA A 1 173 ? -22.784 0.297 27.299 1.00 85.44 173 ALA A O 1
ATOM 1360 N N . GLY A 1 174 ? -22.301 -1.311 25.796 1.00 90.25 174 GLY A N 1
ATOM 1361 C CA . GLY A 1 174 ? -21.311 -2.026 26.610 1.00 90.25 174 GLY A CA 1
ATOM 1362 C C . GLY A 1 174 ? -19.879 -1.497 26.496 1.00 90.25 174 GLY A C 1
ATOM 1363 O O . GLY A 1 174 ? -19.024 -1.909 27.273 1.00 90.25 174 GLY A O 1
ATOM 1364 N N . LEU A 1 175 ? -19.605 -0.598 25.547 1.00 91.69 175 LEU A N 1
ATOM 1365 C CA . LEU A 1 175 ? -18.268 -0.043 25.328 1.00 91.69 175 LEU A CA 1
ATOM 1366 C C . LEU A 1 175 ? -18.001 1.157 26.236 1.00 91.69 175 LEU A C 1
ATOM 1368 O O . LEU A 1 175 ? -18.872 2.016 26.427 1.00 91.69 175 LEU A O 1
ATOM 1372 N N . THR A 1 176 ? -16.763 1.261 26.716 1.00 93.00 176 THR A N 1
ATOM 1373 C CA . THR A 1 176 ? -16.263 2.447 27.422 1.00 93.00 176 THR A CA 1
ATOM 1374 C C . THR A 1 176 ? -16.203 3.664 26.490 1.00 93.00 176 THR A C 1
ATOM 1376 O O . THR A 1 176 ? -16.178 3.534 25.263 1.00 93.00 176 THR A O 1
ATOM 1379 N N . LEU A 1 177 ? -16.155 4.876 27.056 1.00 91.38 177 LEU A N 1
ATOM 1380 C CA . LEU A 1 177 ? -16.092 6.118 26.271 1.00 91.38 177 LEU A CA 1
ATOM 1381 C C . LEU A 1 177 ? -14.894 6.125 25.302 1.00 91.38 177 LEU A C 1
ATOM 1383 O O . LEU A 1 177 ? -15.039 6.493 24.135 1.00 91.38 177 LEU A O 1
ATOM 1387 N N . THR A 1 178 ? -13.737 5.658 25.774 1.00 89.00 178 THR A N 1
ATOM 1388 C CA . THR A 1 178 ? -12.512 5.538 24.977 1.00 89.00 178 THR A CA 1
ATOM 1389 C C . THR A 1 178 ? -12.690 4.566 23.816 1.00 89.00 178 THR A C 1
ATOM 1391 O O . THR A 1 178 ? -12.356 4.894 22.680 1.00 89.00 178 THR A O 1
ATOM 1394 N N . GLU A 1 179 ? -13.278 3.393 24.051 1.00 92.62 179 GLU A N 1
ATOM 1395 C CA . GLU A 1 179 ? -13.501 2.406 22.990 1.00 92.62 179 GLU A CA 1
ATOM 1396 C C . GLU A 1 179 ? -14.484 2.901 21.931 1.00 92.62 179 GLU A C 1
ATOM 1398 O O . GLU A 1 179 ? -14.244 2.701 20.741 1.00 92.62 179 GLU A O 1
ATOM 1403 N N . ARG A 1 180 ? -15.559 3.594 22.333 1.00 92.69 180 ARG A N 1
ATOM 1404 C CA . ARG A 1 180 ? -16.508 4.208 21.388 1.00 92.69 180 ARG A CA 1
ATOM 1405 C C . ARG A 1 180 ? -15.825 5.252 20.513 1.00 92.69 180 ARG A C 1
ATOM 1407 O O . ARG A 1 180 ? -16.052 5.281 19.303 1.00 92.69 180 ARG A O 1
ATOM 1414 N N . TYR A 1 181 ? -14.966 6.078 21.109 1.00 91.19 181 TYR A N 1
ATOM 1415 C CA . TYR A 1 181 ? -14.174 7.060 20.376 1.00 91.19 181 TYR A CA 1
ATOM 1416 C C . TYR A 1 181 ? -13.230 6.388 19.366 1.00 91.19 181 TYR A C 1
ATOM 1418 O O . TYR A 1 181 ? -13.250 6.732 18.183 1.00 91.19 181 TYR A O 1
ATOM 1426 N N . GLN A 1 182 ? -12.462 5.380 19.796 1.00 91.38 182 GLN A N 1
ATOM 1427 C CA . GLN A 1 182 ? -11.551 4.635 18.919 1.00 91.38 182 GLN A CA 1
ATOM 1428 C C . GLN A 1 182 ? -12.301 3.918 17.790 1.00 91.38 182 GLN A C 1
ATOM 1430 O O . GLN A 1 182 ? -11.853 3.912 16.643 1.00 91.38 182 GLN A O 1
ATOM 1435 N N . LEU A 1 183 ? -13.470 3.350 18.085 1.00 94.25 183 LEU A N 1
ATOM 1436 C CA . LEU A 1 183 ? -14.317 2.690 17.100 1.00 94.25 183 LEU A CA 1
ATOM 1437 C C . LEU A 1 183 ? -14.838 3.678 16.048 1.00 94.25 183 LEU A C 1
ATOM 1439 O O . LEU A 1 183 ? -14.745 3.408 14.850 1.00 94.25 183 LEU A O 1
ATOM 1443 N N . ALA A 1 184 ? -15.334 4.842 16.476 1.00 93.56 184 ALA A N 1
ATOM 1444 C CA . ALA A 1 184 ? -15.788 5.895 15.572 1.00 93.56 184 ALA A CA 1
ATOM 1445 C C . ALA A 1 184 ? -14.647 6.415 14.681 1.00 93.56 184 ALA A C 1
ATOM 1447 O O . ALA A 1 184 ? -14.829 6.576 13.470 1.00 93.56 184 ALA A O 1
ATOM 1448 N N . GLU A 1 185 ? -13.457 6.615 15.252 1.00 92.06 185 GLU A N 1
ATOM 1449 C CA . GLU A 1 185 ? -12.270 7.028 14.503 1.00 92.06 185 GLU A CA 1
ATOM 1450 C C . GLU A 1 185 ? -11.823 5.949 13.506 1.00 92.06 185 GLU A C 1
ATOM 1452 O O . GLU A 1 185 ? -11.530 6.262 12.352 1.00 92.06 185 GLU A O 1
ATOM 1457 N N . ASN A 1 186 ? -11.839 4.670 13.892 1.00 93.38 186 ASN A N 1
ATOM 1458 C CA . ASN A 1 186 ? -11.518 3.558 12.997 1.00 93.38 186 ASN A CA 1
ATOM 1459 C C . ASN A 1 186 ? -12.481 3.479 11.808 1.00 93.38 186 ASN A C 1
ATOM 1461 O O . ASN A 1 186 ? -12.022 3.339 10.675 1.00 93.38 186 ASN A O 1
ATOM 1465 N N . ILE A 1 187 ? -13.792 3.621 12.035 1.00 94.88 187 ILE A N 1
ATOM 1466 C CA . ILE A 1 187 ? -14.797 3.655 10.960 1.00 94.88 187 ILE A CA 1
ATOM 1467 C C . ILE A 1 187 ? -14.531 4.834 10.018 1.00 94.88 187 ILE A C 1
ATOM 1469 O O . ILE A 1 187 ? -14.538 4.665 8.797 1.00 94.88 187 ILE A O 1
ATOM 1473 N N . ARG A 1 188 ? -14.255 6.022 10.573 1.00 93.31 188 ARG A N 1
ATOM 1474 C CA . ARG A 1 188 ? -13.947 7.226 9.791 1.00 93.31 188 ARG A CA 1
ATOM 1475 C C . ARG A 1 188 ? -12.698 7.040 8.933 1.00 93.31 188 ARG A C 1
ATOM 1477 O O . ARG A 1 188 ? -12.730 7.368 7.751 1.00 93.31 188 ARG A O 1
ATOM 1484 N N . MET A 1 189 ? -11.626 6.491 9.502 1.00 92.31 189 MET A N 1
ATOM 1485 C CA . MET A 1 189 ? -10.382 6.236 8.774 1.00 92.31 189 MET A CA 1
ATOM 1486 C C . MET A 1 189 ? -10.551 5.164 7.699 1.00 92.31 189 MET A C 1
ATOM 1488 O O . MET A 1 189 ? -10.095 5.361 6.578 1.00 92.31 189 MET A O 1
ATOM 1492 N N . LEU A 1 190 ? -11.244 4.062 7.994 1.00 93.50 190 LEU A N 1
ATOM 1493 C CA . LEU A 1 190 ? -11.516 3.013 7.006 1.00 93.50 190 LEU A CA 1
ATOM 1494 C C . LEU A 1 190 ? -12.338 3.539 5.826 1.00 93.50 190 LEU A C 1
ATOM 1496 O O . LEU A 1 190 ? -12.061 3.168 4.693 1.00 93.50 190 LEU A O 1
ATOM 1500 N N . LYS A 1 191 ? -13.283 4.456 6.066 1.00 92.56 191 LYS A N 1
ATOM 1501 C CA . LYS A 1 191 ? -14.053 5.110 4.997 1.00 92.56 191 LYS A CA 1
ATOM 1502 C C . LYS A 1 191 ? -13.181 5.952 4.056 1.00 92.56 191 LYS A C 1
ATOM 1504 O O . LYS A 1 191 ? -13.520 6.077 2.889 1.00 92.56 191 LYS A O 1
ATOM 1509 N N . ILE A 1 192 ? -12.084 6.524 4.557 1.00 90.50 192 ILE A N 1
ATOM 1510 C CA . ILE A 1 192 ? -11.116 7.284 3.747 1.00 90.50 192 ILE A CA 1
ATOM 1511 C C . ILE A 1 192 ? -10.177 6.338 2.980 1.00 90.50 192 ILE A C 1
ATOM 1513 O O . ILE A 1 192 ? -9.744 6.670 1.883 1.00 90.50 192 ILE A O 1
ATOM 1517 N N . LEU A 1 193 ? -9.840 5.184 3.565 1.00 88.19 193 LEU A N 1
ATOM 1518 C CA . LEU A 1 193 ? -8.886 4.220 3.002 1.00 88.19 193 LEU A CA 1
ATOM 1519 C C . LEU A 1 193 ? -9.508 3.233 2.004 1.00 88.19 193 LEU A C 1
ATOM 1521 O O . LEU A 1 193 ? -8.777 2.606 1.242 1.00 88.19 193 LEU A O 1
ATOM 1525 N N . LEU A 1 194 ? -10.829 3.058 2.022 1.00 87.44 194 LEU A N 1
ATOM 1526 C CA . LEU A 1 194 ? -11.533 2.239 1.041 1.00 87.44 194 LEU A CA 1
ATOM 1527 C C . LEU A 1 194 ? -11.465 2.913 -0.341 1.00 87.44 194 LEU A C 1
ATOM 1529 O O . LEU A 1 194 ? -11.878 4.069 -0.455 1.00 87.44 194 LEU A O 1
ATOM 1533 N N . PRO A 1 195 ? -10.984 2.216 -1.387 1.00 68.50 195 PRO A N 1
ATOM 1534 C CA . PRO A 1 195 ? -11.154 2.691 -2.753 1.00 68.50 195 PRO A CA 1
ATOM 1535 C C . PRO A 1 195 ? -12.660 2.723 -3.052 1.00 68.50 195 PRO A C 1
ATOM 1537 O O . PRO A 1 195 ? -13.340 1.708 -2.892 1.00 68.50 195 PRO A O 1
ATOM 1540 N N . ILE A 1 196 ? -13.173 3.916 -3.368 1.00 47.72 196 ILE A N 1
ATOM 1541 C CA . ILE A 1 196 ? -14.590 4.183 -3.671 1.00 47.72 196 ILE A CA 1
ATOM 1542 C C . ILE A 1 196 ? -14.951 3.574 -5.023 1.00 47.72 196 ILE A C 1
ATOM 1544 O O . ILE A 1 196 ? -14.151 3.764 -5.968 1.00 47.72 196 ILE A O 1
#

Secondary structure (DSSP, 8-state):
-----HHHHHHHHHHHHHHHHHHHHHHHHHHHHHHHHHH---STHHHHHHHHHHHHHHHHHHHHHHHHHHHHHHHHHHHHHHH-TTTGGGS-THHHHHHHHHHHHHHHHHHHHHHHHHTT------TTS----TTHHHHHHHHHHHHHHHHHHHHHHHHHHHHHHHHHHHHGGGS-HHHHHHHHHHHHHHHHHS--

Organism: NCBI:txid1317129

InterPro domains:
  IPR019408 7TM GPCR, serpentine receptor class ab (Srab) [PF10292] (3-193)
  IPR053286 Nematode receptor-like srab [PTHR46561] (2-196)

Radius of gyration: 21.5 Å; chains: 1; bounding box: 48×34×61 Å